Protein AF-A0A228J0H5-F1 (afdb_monomer_lite)

Structure (mmCIF, N/CA/C/O backbone):
data_AF-A0A228J0H5-F1
#
_entry.id   AF-A0A228J0H5-F1
#
loop_
_atom_site.group_PDB
_atom_site.id
_atom_site.type_symbol
_atom_site.label_atom_id
_atom_site.label_alt_id
_atom_site.label_comp_id
_atom_site.label_asym_id
_atom_site.label_entity_id
_atom_site.label_seq_id
_atom_site.pdbx_PDB_ins_code
_atom_site.Cartn_x
_atom_site.Cartn_y
_atom_site.Cartn_z
_atom_site.occupancy
_atom_site.B_iso_or_equiv
_atom_site.auth_seq_id
_atom_site.auth_comp_id
_atom_site.auth_asym_id
_atom_site.auth_atom_id
_atom_site.pdbx_PDB_model_num
ATOM 1 N N . MET A 1 1 ? -1.925 22.907 -11.974 1.00 42.12 1 MET A N 1
ATOM 2 C CA . MET A 1 1 ? -1.123 22.410 -10.832 1.00 42.12 1 MET A CA 1
ATOM 3 C C . MET A 1 1 ? -1.818 21.195 -10.239 1.00 42.12 1 MET A C 1
ATOM 5 O O . MET A 1 1 ? -3.019 21.055 -10.404 1.00 42.12 1 MET A O 1
ATOM 9 N N . ASN A 1 2 ? -1.049 20.275 -9.670 1.00 57.59 2 ASN A N 1
ATOM 10 C CA . ASN A 1 2 ? -1.415 18.876 -9.457 1.00 57.59 2 ASN A CA 1
ATOM 11 C C . ASN A 1 2 ? -2.346 18.705 -8.228 1.00 57.59 2 ASN A C 1
ATOM 13 O O . ASN A 1 2 ? -1.866 18.417 -7.133 1.00 57.59 2 ASN A O 1
ATOM 17 N N . GLU A 1 3 ? -3.658 18.919 -8.413 1.00 70.00 3 GLU A N 1
ATOM 18 C CA . GLU A 1 3 ? -4.705 18.978 -7.364 1.00 70.00 3 GLU A CA 1
ATOM 19 C C . GLU A 1 3 ? -4.621 17.805 -6.366 1.00 70.00 3 GLU A C 1
ATOM 21 O O . GLU A 1 3 ? -4.690 18.004 -5.157 1.00 70.00 3 GLU A O 1
ATOM 26 N N . ILE A 1 4 ? -4.351 16.583 -6.847 1.00 72.38 4 ILE A N 1
ATOM 27 C CA . ILE A 1 4 ? -4.200 15.393 -5.991 1.00 72.38 4 ILE A CA 1
ATOM 28 C C . ILE A 1 4 ? -2.982 15.503 -5.061 1.00 72.38 4 ILE A C 1
ATOM 30 O O . ILE A 1 4 ? -3.095 15.207 -3.876 1.00 72.38 4 ILE A O 1
ATOM 34 N N . ARG A 1 5 ? -1.819 15.950 -5.554 1.00 71.81 5 ARG A N 1
ATOM 35 C CA . ARG A 1 5 ? -0.611 16.117 -4.722 1.00 71.81 5 ARG A CA 1
ATOM 36 C C . ARG A 1 5 ? -0.826 17.189 -3.658 1.00 71.81 5 ARG A C 1
ATOM 38 O O . ARG A 1 5 ? -0.442 16.987 -2.512 1.00 71.81 5 ARG A O 1
ATOM 45 N N . GLU A 1 6 ? -1.431 18.311 -4.033 1.00 75.81 6 GLU A N 1
ATOM 46 C CA . GLU A 1 6 ? -1.719 19.405 -3.105 1.00 75.81 6 GLU A CA 1
ATOM 47 C C . GLU A 1 6 ? -2.705 18.970 -2.016 1.00 75.81 6 GLU A C 1
ATOM 49 O O . GLU A 1 6 ? -2.470 19.233 -0.837 1.00 75.81 6 GLU A O 1
ATOM 54 N N . HIS A 1 7 ? -3.752 18.229 -2.390 1.00 75.88 7 HIS A N 1
ATOM 55 C CA . HIS A 1 7 ? -4.657 17.620 -1.425 1.00 75.88 7 HIS A CA 1
ATOM 56 C C . HIS A 1 7 ? -3.914 16.663 -0.495 1.00 75.88 7 HIS A C 1
ATOM 58 O O . HIS A 1 7 ? -4.044 16.797 0.715 1.00 75.88 7 HIS A O 1
ATOM 64 N N . LEU A 1 8 ? -3.075 15.761 -1.017 1.00 73.75 8 LEU A N 1
ATOM 65 C CA . LEU A 1 8 ? -2.273 14.850 -0.192 1.00 73.75 8 LEU A CA 1
ATOM 66 C C . LEU A 1 8 ? -1.330 15.613 0.756 1.00 73.75 8 LEU A C 1
ATOM 68 O O . LEU A 1 8 ? -1.120 15.200 1.887 1.00 73.75 8 LEU A O 1
ATOM 72 N N . LEU A 1 9 ? -0.769 16.755 0.377 1.00 75.88 9 LEU A N 1
ATOM 73 C CA . LEU A 1 9 ? 0.070 17.520 1.306 1.00 75.88 9 LEU A CA 1
ATOM 74 C C . LEU A 1 9 ? -0.759 18.208 2.400 1.00 75.88 9 LEU A C 1
ATOM 76 O O . LEU A 1 9 ? -0.475 18.021 3.580 1.00 75.88 9 LEU A O 1
ATOM 80 N N . LYS A 1 10 ? -1.838 18.906 2.028 1.00 75.50 10 LYS A N 1
ATOM 81 C CA . LYS A 1 10 ? -2.754 19.546 2.989 1.00 75.50 10 LYS A CA 1
ATOM 82 C C . LYS A 1 10 ? -3.363 18.536 3.966 1.00 75.50 10 LYS A C 1
ATOM 84 O O . LYS A 1 10 ? -3.478 18.821 5.152 1.00 75.50 10 LYS A O 1
ATOM 89 N N . MET A 1 11 ? -3.691 17.340 3.480 1.00 72.62 11 MET A N 1
ATOM 90 C CA . MET A 1 11 ? -4.228 16.232 4.273 1.00 72.62 11 MET A CA 1
ATOM 91 C C . MET A 1 11 ? -3.268 15.767 5.366 1.00 72.62 11 MET A C 1
ATOM 93 O O . MET A 1 11 ? -3.698 15.523 6.489 1.00 72.62 11 MET A O 1
ATOM 97 N N . LYS A 1 12 ? -1.973 15.681 5.059 1.00 70.94 12 LYS A N 1
ATOM 98 C CA . LYS A 1 12 ? -0.939 15.302 6.029 1.00 70.94 12 LYS A CA 1
ATOM 99 C C . LYS A 1 12 ? -0.815 16.344 7.139 1.00 70.94 12 LYS A C 1
ATOM 101 O O . LYS A 1 12 ? -0.656 15.993 8.302 1.00 70.94 12 LYS A O 1
ATOM 106 N N . ASP A 1 13 ? -0.865 17.618 6.772 1.00 72.19 13 ASP A N 1
ATOM 107 C CA . ASP A 1 13 ? -0.657 18.719 7.711 1.00 72.19 13 ASP A CA 1
ATOM 108 C C . ASP A 1 13 ? -1.942 19.073 8.492 1.00 72.19 13 ASP A C 1
ATOM 110 O O . ASP A 1 13 ? -1.996 20.110 9.150 1.00 72.19 13 ASP A O 1
ATOM 114 N N . ASN A 1 14 ? -2.981 18.219 8.431 1.00 69.25 14 ASN A N 1
ATOM 115 C CA . ASN A 1 14 ? -4.313 18.460 9.006 1.00 69.25 14 ASN A CA 1
ATOM 116 C C . ASN A 1 14 ? -4.886 19.833 8.598 1.00 69.25 14 ASN A C 1
ATOM 118 O O . ASN A 1 14 ? -5.563 20.521 9.365 1.00 69.25 14 ASN A O 1
ATOM 122 N N . ALA A 1 15 ? -4.569 20.268 7.378 1.00 71.69 15 ALA A N 1
ATOM 123 C CA . ALA A 1 15 ? -5.053 21.517 6.826 1.00 71.69 15 ALA A CA 1
ATOM 124 C C . ALA A 1 15 ? -6.432 21.315 6.186 1.00 71.69 15 ALA A C 1
ATOM 126 O O . ALA A 1 15 ? -6.769 20.244 5.677 1.00 71.69 15 ALA A O 1
ATOM 127 N N . LYS A 1 16 ? -7.237 22.381 6.167 1.00 75.06 16 LYS A N 1
ATOM 128 C CA . LYS A 1 16 ? -8.533 22.369 5.481 1.00 75.06 16 LYS A CA 1
ATOM 129 C C . LYS A 1 16 ? -8.319 22.144 3.985 1.00 75.06 16 LYS A C 1
ATOM 131 O O . LYS A 1 16 ? -7.564 22.877 3.343 1.00 75.06 16 LYS A O 1
ATOM 136 N N . LEU A 1 17 ? -9.027 21.174 3.422 1.00 74.88 17 LEU A N 1
ATOM 137 C CA . LEU A 1 17 ? -9.151 21.032 1.979 1.00 74.88 17 LEU A CA 1
ATOM 138 C C . LEU A 1 17 ? -10.308 21.900 1.517 1.00 74.88 17 LEU A C 1
ATOM 140 O O . LEU A 1 17 ? -11.394 21.836 2.093 1.00 74.88 17 LEU A O 1
ATOM 144 N N . SER A 1 18 ? -10.077 22.698 0.480 1.00 74.31 18 SER A N 1
ATOM 145 C CA . SER A 1 18 ? -11.129 23.422 -0.216 1.00 74.31 18 SER A CA 1
ATOM 146 C C . SER A 1 18 ? -11.160 23.003 -1.677 1.00 74.31 18 SER A C 1
ATOM 148 O O . SER A 1 18 ? -10.125 22.930 -2.336 1.00 74.31 18 SER A O 1
ATOM 150 N N . ARG A 1 19 ? -12.360 22.721 -2.186 1.00 74.75 19 ARG A N 1
ATOM 151 C CA . ARG A 1 19 ? -12.585 22.428 -3.600 1.00 74.75 19 ARG A CA 1
ATOM 152 C C . ARG A 1 19 ? -13.764 23.237 -4.109 1.00 74.75 19 ARG A C 1
ATOM 154 O O . ARG A 1 19 ? -14.844 23.202 -3.525 1.00 74.75 19 ARG A O 1
ATOM 161 N N . LEU A 1 20 ? -13.568 23.937 -5.220 1.00 75.38 20 LEU A N 1
ATOM 162 C CA . LEU A 1 20 ? -14.653 24.587 -5.947 1.00 75.38 20 LEU A CA 1
ATOM 163 C C . LEU A 1 20 ? -15.380 23.551 -6.805 1.00 75.38 20 LEU A C 1
ATOM 165 O O . LEU A 1 20 ? -14.787 22.918 -7.674 1.00 75.38 20 LEU A O 1
ATOM 169 N N . SER A 1 21 ? -16.677 23.384 -6.566 1.00 71.44 21 SER A N 1
ATOM 170 C CA . SER A 1 21 ? -17.550 22.538 -7.376 1.00 71.44 21 SER A CA 1
ATOM 171 C C . SER A 1 21 ? -18.842 23.286 -7.672 1.00 71.44 21 SER A C 1
ATOM 173 O O . SER A 1 21 ? -19.538 23.719 -6.754 1.00 71.44 21 SER A O 1
ATOM 175 N N . LYS A 1 22 ? -19.154 23.471 -8.962 1.00 77.19 22 LYS A N 1
ATOM 176 C CA . LYS A 1 22 ? -20.354 24.190 -9.439 1.00 77.19 22 LYS A CA 1
ATOM 177 C C . LYS A 1 22 ? -20.562 25.556 -8.753 1.00 77.19 22 LYS A C 1
ATOM 179 O O . LYS A 1 22 ? -21.664 25.880 -8.323 1.00 77.19 22 LYS A O 1
ATOM 184 N N . GLY A 1 23 ? -19.487 26.333 -8.600 1.00 76.75 23 GLY A N 1
ATOM 185 C CA . GLY A 1 23 ? -19.527 27.671 -7.991 1.00 76.75 23 GLY A CA 1
ATOM 186 C C . GLY A 1 23 ? -19.672 27.697 -6.464 1.00 76.75 23 GLY A C 1
ATOM 187 O O . GLY A 1 23 ? -19.695 28.777 -5.884 1.00 76.75 23 GLY A O 1
ATOM 188 N N . LYS A 1 24 ? -19.735 26.537 -5.799 1.00 68.12 24 LYS A N 1
ATOM 189 C CA . LYS A 1 24 ? -19.717 26.430 -4.336 1.00 68.12 24 LYS A CA 1
ATOM 190 C C . LYS A 1 24 ? -18.357 25.935 -3.863 1.00 68.12 24 LYS A C 1
ATOM 192 O O . LYS A 1 24 ? -17.798 24.990 -4.421 1.00 68.12 24 LYS A O 1
ATOM 197 N N . GLU A 1 25 ? -17.831 26.572 -2.825 1.00 80.31 25 GLU A N 1
ATOM 198 C CA . GLU A 1 25 ? -16.627 26.111 -2.142 1.00 80.31 25 GLU A CA 1
ATOM 199 C C . GLU A 1 25 ? -17.010 25.038 -1.116 1.00 80.31 25 GLU A C 1
ATOM 201 O O . GLU A 1 25 ? -17.737 25.298 -0.159 1.00 80.31 25 GLU A O 1
ATOM 206 N N . LEU A 1 26 ? -16.531 23.816 -1.326 1.00 75.69 26 LEU A N 1
ATOM 207 C CA . LEU A 1 26 ? -16.640 22.721 -0.371 1.00 75.69 26 LEU A CA 1
ATOM 208 C C . LEU A 1 26 ? -15.391 22.735 0.508 1.00 75.69 26 LEU A C 1
ATOM 210 O O . LEU A 1 26 ? -14.286 22.648 -0.023 1.00 75.69 26 LEU A O 1
ATOM 214 N N . LYS A 1 27 ? -15.557 22.843 1.829 1.00 74.19 27 LYS A N 1
ATOM 215 C CA . LYS A 1 27 ? -14.464 22.864 2.812 1.00 74.19 27 LYS A CA 1
ATOM 216 C C . LYS A 1 27 ? -14.577 21.685 3.772 1.00 74.19 27 LYS A C 1
ATOM 218 O O . LYS A 1 27 ? -15.661 21.415 4.279 1.00 74.19 27 LYS A O 1
ATOM 223 N N . THR A 1 28 ? -13.465 21.010 4.048 1.00 67.94 28 THR A N 1
ATOM 224 C CA . THR A 1 28 ? -13.416 19.958 5.074 1.00 67.94 28 THR A CA 1
ATOM 225 C C . THR A 1 28 ? -13.207 20.544 6.469 1.00 67.94 28 THR A C 1
ATOM 227 O O . THR A 1 28 ? -12.605 21.611 6.636 1.00 67.94 28 THR A O 1
ATOM 230 N N . ASN A 1 29 ? -13.661 19.813 7.491 1.00 61.25 29 ASN A N 1
ATOM 231 C CA . ASN A 1 29 ? -13.250 20.070 8.869 1.00 61.25 29 ASN A CA 1
ATOM 232 C C . ASN A 1 29 ? -11.730 19.832 9.017 1.00 61.25 29 ASN A C 1
ATOM 234 O O . ASN A 1 29 ? -11.165 19.030 8.272 1.00 61.25 29 ASN A O 1
ATOM 238 N N . PRO A 1 30 ? -11.051 20.542 9.939 1.00 57.47 30 PRO A N 1
ATOM 239 C CA . PRO A 1 30 ? -9.588 20.531 10.053 1.00 57.47 30 PRO A CA 1
ATOM 240 C C . PRO A 1 30 ? -8.996 19.171 10.452 1.00 57.47 30 PRO A C 1
ATOM 242 O O . PRO A 1 30 ? -7.850 18.893 10.130 1.00 57.47 30 PRO A O 1
ATOM 245 N N . VAL A 1 31 ? -9.763 18.299 11.108 1.00 50.78 31 VAL A N 1
ATOM 246 C CA . VAL A 1 31 ? -9.293 16.959 11.479 1.00 50.78 31 VAL A CA 1
ATOM 247 C C . VAL A 1 31 ? -9.975 15.928 10.591 1.00 50.78 31 VAL A C 1
ATOM 249 O O . VAL A 1 31 ? -11.184 15.726 10.678 1.00 50.78 31 VAL A O 1
ATOM 252 N N . VAL A 1 32 ? -9.190 15.263 9.745 1.00 52.88 32 VAL A N 1
ATOM 253 C CA . VAL A 1 32 ? -9.637 14.124 8.936 1.00 52.88 32 VAL A CA 1
ATOM 254 C C . VAL A 1 32 ? -8.760 12.924 9.300 1.00 52.88 32 VAL A C 1
ATOM 256 O O . VAL A 1 32 ? -7.676 12.766 8.749 1.00 52.88 32 VAL A O 1
ATOM 259 N N . MET A 1 33 ? -9.208 12.087 10.248 1.00 44.88 33 MET A N 1
ATOM 260 C CA . MET A 1 33 ? -8.425 10.943 10.763 1.00 44.88 33 MET A CA 1
ATOM 261 C C . MET A 1 33 ? -8.306 9.768 9.781 1.00 44.88 33 MET A C 1
ATOM 263 O O . MET A 1 33 ? -7.424 8.924 9.919 1.00 44.88 33 MET A O 1
ATOM 267 N N . THR A 1 34 ? -9.191 9.663 8.792 1.00 48.47 34 THR A N 1
ATOM 268 C CA . THR A 1 34 ? -9.151 8.603 7.776 1.00 48.47 34 THR A CA 1
ATOM 269 C C . THR A 1 34 ? -9.723 9.144 6.478 1.00 48.47 34 THR A C 1
ATOM 271 O O . THR A 1 34 ? -10.761 9.802 6.478 1.00 48.47 34 THR A O 1
ATOM 274 N N . GLN A 1 35 ? -9.027 8.897 5.370 1.00 57.00 35 GLN A N 1
ATOM 275 C CA . GLN A 1 35 ? -9.410 9.389 4.050 1.00 57.00 35 GLN A CA 1
ATOM 276 C C . GLN A 1 35 ? -9.680 8.197 3.145 1.00 57.00 35 GLN A C 1
ATOM 278 O O . GLN A 1 35 ? -8.768 7.450 2.798 1.00 57.00 35 GLN A O 1
ATOM 283 N N . LEU A 1 36 ? -10.944 8.028 2.763 1.00 57.50 36 LEU A N 1
ATOM 284 C CA . LEU A 1 36 ? -11.336 7.086 1.727 1.00 57.50 36 LEU A CA 1
ATOM 285 C C . LEU A 1 36 ? -11.383 7.848 0.401 1.00 57.50 36 LEU A C 1
ATOM 287 O O . LEU A 1 36 ? -12.313 8.611 0.146 1.00 57.50 36 LEU A O 1
ATOM 291 N N . PHE A 1 37 ? -10.360 7.673 -0.430 1.00 64.12 37 PHE A N 1
ATOM 292 C CA . PHE A 1 37 ? -10.342 8.226 -1.779 1.00 64.12 37 PHE A CA 1
ATOM 293 C C . PHE A 1 37 ? -10.462 7.085 -2.782 1.00 64.12 37 PHE A C 1
ATOM 295 O O . PHE A 1 37 ? -9.592 6.220 -2.856 1.00 64.12 37 PHE A O 1
ATOM 302 N N . ILE A 1 38 ? -11.554 7.081 -3.543 1.00 67.62 38 ILE A N 1
ATOM 303 C CA . ILE A 1 38 ? -11.780 6.113 -4.613 1.00 67.62 38 ILE A CA 1
ATOM 304 C C . ILE A 1 38 ? -11.431 6.805 -5.922 1.00 67.62 38 ILE A C 1
ATOM 306 O O . ILE A 1 38 ? -11.985 7.855 -6.248 1.00 67.62 38 ILE A O 1
ATOM 310 N N . ASN A 1 39 ? -10.497 6.227 -6.669 1.00 70.00 39 ASN A N 1
ATOM 311 C CA . ASN A 1 39 ? -10.136 6.720 -7.987 1.00 70.00 39 ASN A CA 1
ATOM 312 C C . ASN A 1 39 ? -9.745 5.563 -8.902 1.00 70.00 39 ASN A C 1
ATOM 314 O O . ASN A 1 39 ? -9.378 4.485 -8.438 1.00 70.00 39 ASN A O 1
ATOM 318 N N . THR A 1 40 ? -9.788 5.806 -10.208 1.00 77.19 40 THR A N 1
ATOM 319 C CA . THR A 1 40 ? -9.206 4.886 -11.182 1.00 77.19 40 THR A CA 1
ATOM 320 C C . THR A 1 40 ? -7.685 4.891 -11.050 1.00 77.19 40 THR A C 1
ATOM 322 O O . THR A 1 40 ? -7.067 5.932 -10.783 1.00 77.19 40 THR A O 1
ATOM 325 N N . ILE A 1 41 ? -7.065 3.729 -11.264 1.00 77.31 41 ILE A N 1
ATOM 326 C CA . ILE A 1 41 ? -5.603 3.599 -11.244 1.00 77.31 41 ILE A CA 1
ATOM 327 C C . ILE A 1 41 ? -4.944 4.527 -12.279 1.00 77.31 41 ILE A C 1
ATOM 329 O O . ILE A 1 41 ? -3.945 5.173 -11.969 1.00 77.31 41 ILE A O 1
ATOM 333 N N . ASP A 1 42 ? -5.570 4.685 -13.449 1.00 73.56 42 ASP A N 1
ATOM 334 C CA . ASP A 1 42 ? -5.208 5.630 -14.510 1.00 73.56 42 ASP A CA 1
ATOM 335 C C . ASP A 1 42 ? -5.074 7.064 -14.000 1.00 73.56 42 ASP A C 1
ATOM 337 O O . ASP A 1 42 ? -4.028 7.711 -14.135 1.00 73.56 42 ASP A O 1
ATOM 341 N N . SER A 1 43 ? -6.152 7.577 -13.400 1.00 74.44 43 SER A N 1
ATOM 342 C CA . SER A 1 43 ? -6.178 8.945 -12.907 1.00 74.44 43 SER A CA 1
ATOM 343 C C . SER A 1 43 ? -5.167 9.122 -11.785 1.00 74.44 43 SER A C 1
ATOM 345 O O . SER A 1 43 ? -4.466 10.130 -11.764 1.00 74.44 43 SER A O 1
ATOM 347 N N . PHE A 1 44 ? -5.042 8.167 -10.866 1.00 79.94 44 PHE A N 1
ATOM 348 C CA . PHE A 1 44 ? -4.068 8.275 -9.784 1.00 79.94 44 PHE A CA 1
ATOM 349 C C . PHE A 1 44 ? -2.626 8.297 -10.330 1.00 79.94 44 PHE A C 1
ATOM 351 O O . PHE A 1 44 ? -1.855 9.212 -10.037 1.00 79.94 44 PHE A O 1
ATOM 358 N N . ALA A 1 45 ? -2.285 7.379 -11.236 1.00 78.94 45 ALA A N 1
ATOM 359 C CA . ALA A 1 45 ? -0.965 7.268 -11.860 1.00 78.94 45 ALA A CA 1
ATOM 360 C C . ALA A 1 45 ? -0.554 8.488 -12.705 1.00 78.94 45 ALA A C 1
ATOM 362 O O . ALA A 1 45 ? 0.641 8.772 -12.839 1.00 78.94 45 ALA A O 1
ATOM 363 N N . LYS A 1 46 ? -1.513 9.204 -13.307 1.00 75.81 46 LYS A N 1
ATOM 364 C CA . LYS A 1 46 ? -1.255 10.444 -14.065 1.00 75.81 46 LYS A CA 1
ATOM 365 C C . LYS A 1 46 ? -0.830 11.608 -13.170 1.00 75.81 46 LYS A C 1
ATOM 367 O O . LYS A 1 46 ? -0.022 12.425 -13.598 1.00 75.81 46 LYS A O 1
ATOM 372 N N . HIS A 1 47 ? -1.320 11.651 -11.934 1.00 76.94 47 HIS A N 1
ATOM 373 C CA . HIS A 1 47 ? -1.086 12.767 -11.016 1.00 76.94 47 HIS A CA 1
ATOM 374 C C . HIS A 1 47 ? 0.050 12.503 -10.014 1.00 76.94 47 HIS A C 1
ATOM 376 O O . HIS A 1 47 ? 0.559 13.435 -9.394 1.00 76.94 47 HIS A O 1
ATOM 382 N N . ILE A 1 48 ? 0.523 11.263 -9.875 1.00 77.88 48 ILE A N 1
ATOM 383 C CA . ILE A 1 48 ? 1.745 10.964 -9.117 1.00 77.88 48 ILE A CA 1
ATOM 384 C C . ILE A 1 48 ? 2.977 11.132 -10.023 1.00 77.88 48 ILE A C 1
ATOM 386 O O . ILE A 1 48 ? 3.206 10.343 -10.945 1.00 77.88 48 ILE A O 1
ATOM 390 N N . THR A 1 49 ? 3.781 12.168 -9.758 1.00 75.94 49 THR A N 1
ATOM 391 C CA . THR A 1 49 ? 5.048 12.442 -10.461 1.00 75.94 49 THR A CA 1
ATOM 392 C C . THR A 1 49 ? 6.176 11.526 -9.975 1.00 75.94 49 THR A C 1
ATOM 394 O O . THR A 1 49 ? 6.091 10.926 -8.904 1.00 75.94 49 THR A O 1
ATOM 397 N N . ASP A 1 50 ? 7.266 11.432 -10.741 1.00 74.06 50 ASP A N 1
ATOM 398 C CA . ASP A 1 50 ? 8.455 10.672 -10.321 1.00 74.06 50 ASP A CA 1
ATOM 399 C C . ASP A 1 50 ? 9.142 11.301 -9.095 1.00 74.06 50 ASP A C 1
ATOM 401 O O . ASP A 1 50 ? 9.742 10.595 -8.288 1.00 74.06 50 ASP A O 1
ATOM 405 N N . GLU A 1 51 ? 8.985 12.611 -8.894 1.00 74.00 51 GLU A N 1
ATOM 406 C CA . GLU A 1 51 ? 9.410 13.301 -7.674 1.00 74.00 51 GLU A CA 1
ATOM 407 C C . GLU A 1 51 ? 8.559 12.894 -6.461 1.00 74.00 51 GLU A C 1
ATOM 409 O O . GLU A 1 51 ? 9.121 12.561 -5.422 1.00 74.00 51 GLU A O 1
ATOM 414 N N . SER A 1 52 ? 7.228 12.795 -6.600 1.00 76.44 52 SER A N 1
ATOM 415 C CA . SER A 1 52 ? 6.337 12.274 -5.544 1.00 76.44 52 SER A CA 1
ATOM 416 C C . SER A 1 52 ? 6.692 10.841 -5.116 1.00 76.44 52 SER A C 1
ATOM 418 O O . SER A 1 52 ? 6.471 10.449 -3.969 1.00 76.44 52 SER A O 1
ATOM 420 N N . MET A 1 53 ? 7.245 10.037 -6.030 1.00 76.62 53 MET A N 1
ATOM 421 C CA . MET A 1 53 ? 7.750 8.701 -5.700 1.00 76.62 53 MET A CA 1
ATOM 422 C C . MET A 1 53 ? 9.044 8.746 -4.882 1.00 76.62 53 MET A C 1
ATOM 424 O O . MET A 1 53 ? 9.348 7.772 -4.212 1.00 76.62 53 MET A O 1
ATOM 428 N N . LYS A 1 54 ? 9.819 9.835 -4.920 1.00 72.50 54 LYS A N 1
ATOM 429 C CA . LYS A 1 54 ? 11.130 9.946 -4.252 1.00 72.50 54 LYS A CA 1
ATOM 430 C C . LYS A 1 54 ? 11.083 10.796 -2.978 1.00 72.50 54 LYS A C 1
ATOM 432 O O . LYS A 1 54 ? 11.740 10.463 -1.994 1.00 72.50 54 LYS A O 1
ATOM 437 N N . ASP A 1 55 ? 10.249 11.835 -2.939 1.00 70.50 55 ASP A N 1
ATOM 438 C CA . ASP A 1 55 ? 10.129 12.793 -1.822 1.00 70.50 55 ASP A CA 1
ATOM 439 C C . ASP A 1 55 ? 9.383 12.244 -0.582 1.00 70.50 55 ASP A C 1
ATOM 441 O O . ASP A 1 55 ? 9.128 12.941 0.408 1.00 70.50 55 ASP A O 1
ATOM 445 N N . GLY A 1 56 ? 9.019 10.961 -0.629 1.00 71.88 56 GLY A N 1
ATOM 446 C CA . GLY A 1 56 ? 8.327 10.253 0.434 1.00 71.88 56 GLY A CA 1
ATOM 447 C C . GLY A 1 56 ? 6.819 10.460 0.487 1.00 71.88 56 GLY A C 1
ATOM 448 O O . GLY A 1 56 ? 6.212 9.928 1.412 1.00 71.88 56 GLY A O 1
ATOM 449 N N . LEU A 1 57 ? 6.186 11.153 -0.469 1.00 78.50 57 LEU A N 1
ATOM 450 C CA . LEU A 1 57 ? 4.723 11.223 -0.548 1.00 78.50 57 LEU A CA 1
ATOM 451 C C . LEU A 1 57 ? 4.115 9.815 -0.566 1.00 78.50 57 LEU A C 1
ATOM 453 O O . LEU A 1 57 ? 3.293 9.490 0.284 1.00 78.50 57 LEU A O 1
ATOM 457 N N . MET A 1 58 ? 4.614 8.941 -1.441 1.00 78.19 58 MET A N 1
ATOM 458 C CA . MET A 1 58 ? 4.129 7.557 -1.563 1.00 78.19 58 MET A CA 1
ATOM 459 C C . MET A 1 58 ? 4.562 6.620 -0.424 1.00 78.19 58 MET A C 1
ATOM 461 O O . MET A 1 58 ? 4.063 5.503 -0.321 1.00 78.19 58 MET A O 1
ATOM 465 N N . ARG A 1 59 ? 5.476 7.068 0.449 1.00 75.69 59 ARG A N 1
ATOM 466 C CA . ARG A 1 59 ? 5.786 6.375 1.714 1.00 75.69 59 ARG A CA 1
ATOM 467 C C . ARG A 1 59 ? 4.771 6.699 2.803 1.00 75.69 59 ARG A C 1
ATOM 469 O O . ARG A 1 59 ? 4.559 5.884 3.686 1.00 75.69 59 ARG A O 1
ATOM 476 N N . ARG A 1 60 ? 4.190 7.901 2.753 1.00 75.25 60 ARG A N 1
ATOM 477 C CA . ARG A 1 60 ? 3.224 8.406 3.739 1.00 75.25 60 ARG A CA 1
ATOM 478 C C . ARG A 1 60 ? 1.793 7.990 3.416 1.00 75.25 60 ARG A C 1
ATOM 480 O O . ARG A 1 60 ? 0.985 7.852 4.324 1.00 75.25 60 ARG A O 1
ATOM 487 N N . TYR A 1 61 ? 1.493 7.802 2.133 1.00 77.62 61 TYR A N 1
ATOM 488 C CA . TYR A 1 61 ? 0.171 7.417 1.660 1.00 77.62 61 TYR A CA 1
ATOM 489 C C . TYR A 1 61 ? 0.133 5.954 1.251 1.00 77.62 61 TYR A C 1
ATOM 491 O O . TYR A 1 61 ? 0.812 5.535 0.316 1.00 77.62 61 TYR A O 1
ATOM 499 N N . GLN A 1 62 ? -0.696 5.204 1.964 1.00 78.56 62 GLN A N 1
ATOM 500 C CA . GLN A 1 62 ? -1.010 3.812 1.693 1.00 78.56 62 GLN A CA 1
ATOM 501 C C . GLN A 1 62 ? -2.296 3.751 0.874 1.00 78.56 62 GLN A C 1
ATOM 503 O O . GLN A 1 62 ? -3.237 4.500 1.131 1.00 78.56 62 GLN A O 1
ATOM 508 N N . PHE A 1 63 ? -2.349 2.855 -0.102 1.00 81.88 63 PHE A N 1
ATOM 509 C CA . PHE A 1 63 ? -3.547 2.625 -0.895 1.00 81.88 63 PHE A CA 1
ATOM 510 C C . PHE A 1 63 ? -3.710 1.133 -1.159 1.00 81.88 63 PHE A C 1
ATOM 512 O O . PHE A 1 63 ? -2.736 0.381 -1.206 1.00 81.88 63 PHE A O 1
ATOM 519 N N . VAL A 1 64 ? -4.961 0.721 -1.335 1.00 84.25 64 VAL A N 1
ATOM 520 C CA . VAL A 1 64 ? -5.316 -0.630 -1.758 1.00 84.25 64 VAL A CA 1
ATOM 521 C C . VAL A 1 64 ? -5.778 -0.550 -3.201 1.00 84.25 64 VAL A C 1
ATOM 523 O O . VAL A 1 64 ? -6.639 0.264 -3.535 1.00 84.25 64 VAL A O 1
ATOM 526 N N . LEU A 1 65 ? -5.207 -1.393 -4.055 1.00 81.12 65 LEU A N 1
ATOM 527 C CA . LEU A 1 65 ? -5.677 -1.543 -5.422 1.00 81.12 65 LEU A CA 1
ATOM 528 C C . LEU A 1 65 ? -6.758 -2.626 -5.460 1.00 81.12 65 LEU A C 1
ATOM 530 O O . LEU A 1 65 ? -6.452 -3.815 -5.371 1.00 81.12 65 LEU A O 1
ATOM 534 N N . ALA A 1 66 ? -8.016 -2.212 -5.600 1.00 78.38 66 ALA A N 1
ATOM 535 C CA . ALA A 1 66 ? -9.113 -3.137 -5.858 1.00 78.38 66 ALA A CA 1
ATOM 536 C C . ALA A 1 66 ? -8.972 -3.713 -7.275 1.00 78.38 66 ALA A C 1
ATOM 538 O O . ALA A 1 66 ? -8.839 -2.962 -8.242 1.00 78.38 66 ALA A O 1
ATOM 539 N N . GLN A 1 67 ? -8.976 -5.040 -7.390 1.00 68.38 67 GLN A N 1
ATOM 540 C CA . GLN A 1 67 ? -8.961 -5.723 -8.680 1.00 68.38 67 GLN A CA 1
ATOM 541 C C . GLN A 1 67 ? -10.367 -6.125 -9.090 1.00 68.38 67 GLN A C 1
ATOM 543 O O . GLN A 1 67 ? -11.202 -6.435 -8.241 1.00 68.38 67 GLN A O 1
ATOM 548 N N . LYS A 1 68 ? -10.592 -6.142 -10.404 1.00 67.81 68 LYS A N 1
ATOM 549 C CA . LYS A 1 68 ? -11.741 -6.826 -10.977 1.00 67.81 68 LYS A CA 1
ATOM 550 C C . LYS A 1 68 ? -11.604 -8.321 -10.679 1.00 67.81 68 LYS A C 1
ATOM 552 O O . LYS A 1 68 ? -10.509 -8.872 -10.783 1.00 67.81 68 LYS A O 1
ATOM 557 N N . ASP A 1 69 ? -12.706 -8.939 -10.284 1.00 69.19 69 ASP A N 1
ATOM 558 C CA . ASP A 1 69 ? -12.820 -10.391 -10.265 1.00 69.19 69 ASP A CA 1
ATOM 559 C C . ASP A 1 69 ? -13.160 -10.839 -11.692 1.00 69.19 69 ASP A C 1
ATOM 561 O O . ASP A 1 69 ? -14.222 -10.488 -12.202 1.00 69.19 69 ASP A O 1
ATOM 565 N N . GLU A 1 70 ? -12.219 -11.495 -12.375 1.00 67.31 70 GLU A N 1
ATOM 566 C CA . GLU A 1 70 ? -12.391 -11.890 -13.782 1.00 67.31 70 GLU A CA 1
ATOM 567 C C . GLU A 1 70 ? -13.348 -13.077 -13.946 1.00 67.31 70 GLU A C 1
ATOM 569 O O . GLU A 1 70 ? -13.940 -13.229 -15.011 1.00 67.31 70 GLU A O 1
ATOM 574 N N . ASP A 1 71 ? -13.544 -13.868 -12.887 1.00 69.75 71 ASP A N 1
ATOM 575 C CA . ASP A 1 71 ? -14.410 -15.051 -12.899 1.00 69.75 71 ASP A CA 1
ATOM 576 C C . ASP A 1 71 ? -15.878 -14.708 -12.594 1.00 69.75 71 ASP A C 1
ATOM 578 O O . ASP A 1 71 ? -16.750 -15.577 -12.659 1.00 69.75 71 ASP A O 1
ATOM 582 N N . ARG A 1 72 ? -16.170 -13.450 -12.235 1.00 66.19 72 ARG A N 1
ATOM 583 C CA . ARG A 1 72 ? -17.521 -12.974 -11.913 1.00 66.19 72 ARG A CA 1
ATOM 584 C C . ARG A 1 72 ? -18.065 -12.042 -12.986 1.00 66.19 72 ARG A C 1
ATOM 586 O O . ARG A 1 72 ? -17.378 -11.128 -13.447 1.00 66.19 72 ARG A O 1
ATOM 593 N N . ASP A 1 73 ? -19.326 -12.259 -13.356 1.00 74.50 73 ASP A N 1
ATOM 594 C CA . ASP A 1 73 ? -19.992 -11.450 -14.369 1.00 74.50 73 ASP A CA 1
ATOM 595 C C . ASP A 1 73 ? -20.231 -10.023 -13.852 1.00 74.50 73 ASP A C 1
ATOM 597 O O . ASP A 1 73 ? -20.494 -9.785 -12.671 1.00 74.50 73 ASP A O 1
ATOM 601 N N . HIS A 1 74 ? -20.136 -9.037 -14.746 1.00 70.56 74 HIS A N 1
ATOM 602 C CA . HIS A 1 74 ? -20.354 -7.635 -14.391 1.00 70.56 74 HIS A CA 1
ATOM 603 C C . HIS A 1 74 ? -21.762 -7.388 -13.821 1.00 70.56 74 HIS A C 1
ATOM 605 O O . HIS A 1 74 ? -21.932 -6.533 -12.948 1.00 70.56 74 HIS A O 1
ATOM 611 N N . THR A 1 75 ? -22.759 -8.134 -14.300 1.00 73.50 75 THR A N 1
ATOM 612 C CA . THR A 1 75 ? -24.162 -8.002 -13.896 1.00 73.50 75 THR A CA 1
ATOM 613 C C . THR A 1 75 ? -24.455 -8.551 -12.501 1.00 73.50 75 THR A C 1
ATOM 615 O O . THR A 1 75 ? -25.480 -8.186 -11.931 1.00 73.50 75 THR A O 1
ATOM 618 N N . ASP A 1 76 ? -23.526 -9.304 -11.901 1.00 67.88 76 ASP A N 1
ATOM 619 C CA . ASP A 1 76 ? -23.605 -9.749 -10.504 1.00 67.88 76 ASP A CA 1
ATOM 620 C C . ASP A 1 76 ? -23.292 -8.614 -9.499 1.00 67.88 76 ASP A C 1
ATOM 622 O O . ASP A 1 76 ? -23.414 -8.794 -8.286 1.00 67.88 76 ASP A O 1
ATOM 626 N N . PHE A 1 77 ? -22.911 -7.421 -9.984 1.00 58.34 77 PHE A N 1
ATOM 627 C CA . PHE A 1 77 ? -22.604 -6.225 -9.187 1.00 58.34 77 PHE A CA 1
ATOM 628 C C . PHE A 1 77 ? -23.537 -5.027 -9.474 1.00 58.34 77 PHE A C 1
ATOM 630 O O . PHE A 1 77 ? -23.038 -3.928 -9.735 1.00 58.34 77 PHE A O 1
ATOM 637 N N . PRO A 1 78 ? -24.878 -5.144 -9.417 1.00 54.47 78 PRO A N 1
ATOM 638 C CA . PRO A 1 78 ? -25.719 -3.976 -9.659 1.00 54.47 78 PRO A CA 1
ATOM 639 C C . PRO A 1 78 ? -25.534 -2.932 -8.550 1.00 54.47 78 PRO A C 1
ATOM 641 O O . PRO A 1 78 ? -25.419 -1.752 -8.851 1.00 54.47 78 PRO A O 1
ATOM 644 N N . LEU A 1 79 ? -25.428 -3.370 -7.293 1.00 51.28 79 LEU A N 1
ATOM 645 C CA . LEU A 1 79 ? -25.074 -2.629 -6.079 1.00 51.28 79 LEU A CA 1
ATOM 646 C C . LEU A 1 79 ? -24.782 -3.696 -5.007 1.00 51.28 79 LEU A C 1
ATOM 648 O O . LEU A 1 79 ? -25.396 -4.763 -5.029 1.00 51.28 79 LEU A O 1
ATOM 652 N N . TYR A 1 80 ? -23.902 -3.427 -4.035 1.00 51.16 80 TYR A N 1
ATOM 653 C CA . TYR A 1 80 ? -24.013 -4.152 -2.765 1.00 51.16 80 TYR A CA 1
ATOM 654 C C . TYR A 1 80 ? -25.441 -3.923 -2.257 1.00 51.16 80 TYR A C 1
ATOM 656 O O . TYR A 1 80 ? -25.864 -2.769 -2.216 1.00 51.16 80 TYR A O 1
ATOM 664 N N . ASP A 1 81 ? -26.192 -4.966 -1.908 1.00 51.53 81 ASP A N 1
ATOM 665 C CA . ASP A 1 81 ? -27.517 -4.806 -1.307 1.00 51.53 81 ASP A CA 1
ATOM 666 C C . ASP A 1 81 ? -27.375 -4.081 0.044 1.00 51.53 81 ASP A C 1
ATOM 668 O O . ASP A 1 81 ? -27.137 -4.680 1.093 1.00 51.53 81 ASP A O 1
ATOM 672 N N . VAL A 1 82 ? -27.442 -2.748 0.000 1.00 53.97 82 VAL A N 1
ATOM 673 C CA . VAL A 1 82 ? -27.169 -1.878 1.148 1.00 53.97 82 VAL A CA 1
ATOM 674 C C . VAL A 1 82 ? -28.221 -2.078 2.242 1.00 53.97 82 VAL A C 1
ATOM 676 O O . VAL A 1 82 ? -27.902 -1.886 3.417 1.00 53.97 82 VAL A O 1
ATOM 679 N N . SER A 1 83 ? -29.434 -2.521 1.879 1.00 55.09 83 SER A N 1
ATOM 680 C CA . SER A 1 83 ? -30.500 -2.896 2.820 1.00 55.09 83 SER A CA 1
ATOM 681 C C . SER A 1 83 ? -30.073 -4.026 3.754 1.00 55.09 83 SER A C 1
ATOM 683 O O . SER A 1 83 ? -30.441 -4.014 4.922 1.00 55.09 83 SER A O 1
ATOM 685 N N . ASN A 1 84 ? -29.252 -4.958 3.264 1.00 53.34 84 ASN A N 1
ATOM 686 C CA . ASN A 1 84 ? -28.731 -6.077 4.049 1.00 53.34 84 ASN A CA 1
ATOM 687 C C . ASN A 1 84 ? -27.415 -5.761 4.776 1.00 53.34 84 ASN A C 1
ATOM 689 O O . ASN A 1 84 ? -27.014 -6.493 5.679 1.00 53.34 84 ASN A O 1
ATOM 693 N N . ILE A 1 85 ? -26.736 -4.671 4.411 1.00 57.41 85 ILE A N 1
ATOM 694 C CA . ILE A 1 85 ? -25.498 -4.244 5.075 1.00 57.41 85 ILE A CA 1
ATOM 695 C C . ILE A 1 85 ? -25.823 -3.407 6.312 1.00 57.41 85 ILE A C 1
ATOM 697 O O . ILE A 1 85 ? -25.233 -3.617 7.364 1.00 57.41 85 ILE A O 1
ATOM 701 N N . ARG A 1 86 ? -26.783 -2.482 6.231 1.00 57.38 86 ARG A N 1
ATOM 702 C CA . ARG A 1 86 ? -27.175 -1.625 7.361 1.00 57.38 86 ARG A CA 1
ATOM 703 C C . ARG A 1 86 ? -28.252 -2.280 8.222 1.00 57.38 86 ARG A C 1
ATOM 705 O O . ARG A 1 86 ? -29.394 -1.838 8.232 1.00 57.38 86 ARG A O 1
ATOM 712 N N . THR A 1 87 ? -27.877 -3.324 8.951 1.00 69.38 87 THR A N 1
ATOM 713 C CA . THR A 1 87 ? -28.722 -3.857 10.029 1.00 69.38 87 THR A CA 1
ATOM 714 C C . THR A 1 87 ? -28.497 -3.066 11.317 1.00 69.38 87 THR A C 1
ATOM 716 O O . THR A 1 87 ? -27.385 -2.584 11.552 1.00 69.38 87 THR A O 1
ATOM 719 N N . ASP A 1 88 ? -29.518 -2.969 12.174 1.00 77.62 88 ASP A N 1
ATOM 720 C CA . ASP A 1 88 ? -29.384 -2.368 13.513 1.00 77.62 88 ASP A CA 1
ATOM 721 C C . ASP A 1 88 ? -28.254 -3.046 14.302 1.00 77.62 88 ASP A C 1
ATOM 723 O O . ASP A 1 88 ? -27.421 -2.377 14.902 1.00 77.62 88 ASP A O 1
ATOM 727 N N . ALA A 1 89 ? -28.105 -4.367 14.153 1.00 79.25 89 ALA A N 1
ATOM 728 C CA . ALA A 1 89 ? -27.001 -5.125 14.736 1.00 79.25 89 ALA A CA 1
ATOM 729 C C . ALA A 1 89 ? -25.610 -4.659 14.258 1.00 79.25 89 ALA A C 1
ATOM 731 O O . ALA A 1 89 ? -24.667 -4.619 15.048 1.00 79.25 89 ALA A O 1
ATOM 732 N N . MET A 1 90 ? -25.447 -4.299 12.977 1.00 75.69 90 MET A N 1
ATOM 733 C CA . MET A 1 90 ? -24.187 -3.731 12.484 1.00 75.69 90 MET A CA 1
ATOM 734 C C . MET A 1 90 ? -23.957 -2.331 13.062 1.00 75.69 90 MET A C 1
ATOM 736 O O . MET A 1 90 ? -22.827 -1.998 13.422 1.00 75.69 90 MET A O 1
ATOM 740 N N . PHE A 1 91 ? -25.012 -1.515 13.152 1.00 79.06 91 PHE A N 1
ATOM 741 C CA . PHE A 1 91 ? -24.935 -0.175 13.732 1.00 79.06 91 PHE A CA 1
ATOM 742 C C . PHE A 1 91 ? -24.540 -0.221 15.211 1.00 79.06 91 PHE A C 1
ATOM 744 O O . PHE A 1 91 ? -23.614 0.486 15.602 1.00 79.06 91 PHE A O 1
ATOM 751 N N . ASP A 1 92 ? -25.148 -1.110 15.995 1.00 82.88 92 ASP A N 1
ATOM 752 C CA . ASP A 1 92 ? -24.810 -1.327 17.402 1.00 82.88 92 ASP A CA 1
ATOM 753 C C . ASP A 1 92 ? -23.350 -1.762 17.556 1.00 82.88 92 ASP A C 1
ATOM 755 O O . ASP A 1 92 ? -22.618 -1.214 18.372 1.00 82.88 92 ASP A O 1
ATOM 759 N N . LYS A 1 93 ? -22.864 -2.668 16.696 1.00 83.94 93 LYS A N 1
ATOM 760 C CA . LYS A 1 93 ? -21.451 -3.082 16.699 1.00 83.94 93 LYS A CA 1
ATOM 761 C C . LYS A 1 93 ? -20.494 -1.946 16.342 1.00 83.94 93 LYS A C 1
ATOM 763 O O . LYS A 1 93 ? -19.408 -1.862 16.911 1.00 83.94 93 LYS A O 1
ATOM 768 N N . PHE A 1 94 ? -20.869 -1.060 15.419 1.00 82.12 94 PHE A N 1
ATOM 769 C CA . PHE A 1 94 ? -20.093 0.157 15.175 1.00 82.12 94 PHE A CA 1
ATOM 770 C C . PHE A 1 94 ? -20.103 1.070 16.397 1.00 82.12 94 PHE A C 1
ATOM 772 O O . PHE A 1 94 ? -19.056 1.608 16.758 1.00 82.12 94 PHE A O 1
ATOM 779 N N . LEU A 1 95 ? -21.263 1.239 17.028 1.00 84.62 95 LEU A N 1
ATOM 780 C CA . LEU A 1 95 ? -21.405 2.068 18.213 1.00 84.62 95 LEU A CA 1
ATOM 781 C C . LEU A 1 95 ? -20.546 1.534 19.364 1.00 84.62 95 LEU A C 1
ATOM 783 O O . LEU A 1 95 ? -19.846 2.333 19.982 1.00 84.62 95 LEU A O 1
ATOM 787 N N . ASP A 1 96 ? -20.498 0.214 19.575 1.00 86.50 96 ASP A N 1
ATOM 788 C CA . ASP A 1 96 ? -19.612 -0.439 20.550 1.00 86.50 96 ASP A CA 1
ATOM 789 C C . ASP A 1 96 ? -18.149 -0.023 20.327 1.00 86.50 96 ASP A C 1
ATOM 791 O O . ASP A 1 96 ? -17.430 0.282 21.273 1.00 86.50 96 ASP A O 1
ATOM 795 N N . VAL A 1 97 ? -17.701 0.047 19.067 1.00 86.50 97 VAL A N 1
ATOM 796 C CA . VAL A 1 97 ? -16.323 0.438 18.735 1.00 86.50 97 VAL A CA 1
ATOM 797 C C . VAL A 1 97 ? -16.086 1.932 18.961 1.00 86.50 97 VAL A C 1
ATOM 799 O O . VAL A 1 97 ? -15.065 2.299 19.542 1.00 86.50 97 VAL A O 1
ATOM 802 N N . PHE A 1 98 ? -16.995 2.796 18.501 1.00 83.38 98 PHE A N 1
ATOM 803 C CA . PHE A 1 98 ? -16.818 4.255 18.538 1.00 83.38 98 PHE A CA 1
ATOM 804 C C . PHE A 1 98 ? -17.068 4.881 19.912 1.00 83.38 98 PHE A C 1
ATOM 806 O O . PHE A 1 98 ? -16.644 6.013 20.138 1.00 83.38 98 PHE A O 1
ATOM 813 N N . THR A 1 99 ? -17.746 4.175 20.817 1.00 85.81 99 THR A N 1
ATOM 814 C CA . THR A 1 99 ? -18.015 4.658 22.180 1.00 85.81 99 THR A CA 1
ATOM 815 C C . THR A 1 99 ? -16.920 4.282 23.179 1.00 85.81 99 THR A C 1
ATOM 817 O O . THR A 1 99 ? -16.949 4.763 24.310 1.00 85.81 99 THR A O 1
ATOM 820 N N . GLN A 1 100 ? -15.922 3.486 22.770 1.00 83.81 100 GLN A N 1
ATOM 821 C CA . GLN A 1 100 ? -14.746 3.186 23.591 1.00 83.81 100 GLN A CA 1
ATOM 822 C C . GLN A 1 100 ? -14.000 4.467 23.989 1.00 83.81 100 GLN A C 1
ATOM 824 O O . GLN A 1 100 ? -13.619 5.271 23.133 1.00 83.81 100 GLN A O 1
ATOM 829 N N . ASP A 1 101 ? -13.691 4.617 25.280 1.00 81.50 101 ASP A N 1
ATOM 830 C CA . ASP A 1 101 ? -12.776 5.663 25.741 1.00 81.50 101 ASP A CA 1
ATOM 831 C C . ASP A 1 101 ? -11.321 5.267 25.460 1.00 81.50 101 ASP A C 1
ATOM 833 O O . ASP A 1 101 ? -10.602 4.715 26.293 1.00 81.50 101 ASP A O 1
ATOM 837 N N . ILE A 1 102 ? -10.886 5.561 24.239 1.00 80.56 102 ILE A N 1
ATOM 838 C CA . ILE A 1 102 ? -9.505 5.349 23.795 1.00 80.56 102 ILE A CA 1
ATOM 839 C C . ILE A 1 102 ? -8.594 6.542 24.101 1.00 80.56 102 ILE A C 1
ATOM 841 O O . ILE A 1 102 ? -7.396 6.489 23.824 1.00 80.56 102 ILE A O 1
ATOM 845 N N . SER A 1 103 ? -9.138 7.636 24.643 1.00 67.62 103 SER A N 1
ATOM 846 C CA . SER A 1 1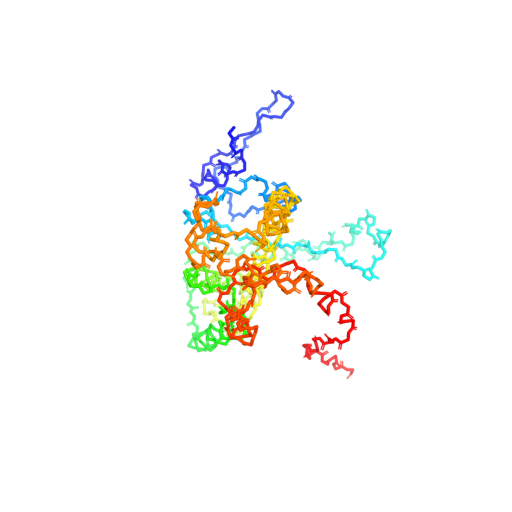03 ? -8.513 8.963 24.584 1.00 67.62 103 SER A CA 1
ATOM 847 C C . SER A 1 103 ? -7.259 9.124 25.454 1.00 67.62 103 SER A C 1
ATOM 849 O O . SER A 1 103 ? -6.589 10.156 25.381 1.00 67.62 103 SER A O 1
ATOM 851 N N . ARG A 1 104 ? -6.904 8.115 26.262 1.00 60.28 104 ARG A N 1
ATOM 852 C CA . ARG A 1 104 ? -5.748 8.133 27.180 1.00 60.28 104 ARG A CA 1
ATOM 853 C C . ARG A 1 104 ? -5.052 6.779 27.336 1.00 60.28 104 ARG A C 1
ATOM 855 O O . ARG A 1 104 ? -4.308 6.576 28.295 1.00 60.28 104 ARG A O 1
ATOM 862 N N . LEU A 1 105 ? -5.296 5.845 26.418 1.00 78.88 105 LEU A N 1
ATOM 863 C CA . LEU A 1 105 ? -4.727 4.503 26.503 1.00 78.88 105 LEU A CA 1
ATOM 864 C C . LEU A 1 105 ? -3.359 4.444 25.819 1.00 78.88 105 LEU A C 1
ATOM 866 O O . LEU A 1 105 ? -3.221 4.735 24.632 1.00 78.88 105 LEU A O 1
ATOM 870 N N . ASN A 1 106 ? -2.348 4.021 26.577 1.00 87.75 106 ASN A N 1
ATOM 871 C CA . ASN A 1 106 ? -1.039 3.672 26.037 1.00 87.75 106 ASN A CA 1
ATOM 872 C C . ASN A 1 106 ? -1.027 2.178 25.720 1.00 87.75 106 ASN A C 1
ATOM 874 O O . ASN A 1 106 ? -0.972 1.349 26.631 1.00 87.75 106 ASN A O 1
ATOM 878 N N . TYR A 1 107 ? -1.081 1.844 24.433 1.00 91.81 107 TYR A N 1
ATOM 879 C CA . TYR A 1 107 ? -0.984 0.461 23.983 1.00 91.81 107 TYR A CA 1
ATOM 880 C C . TYR A 1 107 ? 0.468 -0.019 24.001 1.00 91.81 107 TYR A C 1
ATOM 882 O O . TYR A 1 107 ? 1.367 0.654 23.492 1.00 91.81 107 TYR A O 1
ATOM 890 N N . THR A 1 108 ? 0.689 -1.197 24.575 1.00 95.62 108 THR A N 1
ATOM 891 C CA . THR A 1 108 ? 1.977 -1.901 24.577 1.00 95.62 108 THR A CA 1
ATOM 892 C C . THR A 1 108 ? 1.885 -3.146 23.705 1.00 95.62 108 THR A C 1
ATOM 894 O O . THR A 1 108 ? 0.803 -3.556 23.299 1.00 95.62 108 THR A O 1
ATOM 897 N N . PHE A 1 109 ? 3.018 -3.759 23.380 1.00 97.38 109 PHE A N 1
ATOM 898 C CA . PHE A 1 109 ? 3.049 -4.971 22.566 1.00 97.38 109 PHE A CA 1
ATOM 899 C C . PHE A 1 109 ? 3.722 -6.085 23.343 1.00 97.38 109 PHE A C 1
ATOM 901 O O . PHE A 1 109 ? 4.804 -5.883 23.899 1.00 97.38 109 PHE A O 1
ATOM 908 N N . SER A 1 110 ? 3.118 -7.270 23.324 1.00 97.12 110 SER A N 1
ATOM 909 C CA . SER A 1 110 ? 3.732 -8.433 23.946 1.00 97.12 110 SER A CA 1
ATOM 910 C C . SER A 1 110 ? 5.027 -8.831 23.223 1.00 97.12 110 SER A C 1
ATOM 912 O O . SER A 1 110 ? 5.246 -8.553 22.036 1.00 97.12 110 SER A O 1
ATOM 914 N N . ASN A 1 111 ? 5.904 -9.553 23.921 1.00 96.38 111 ASN A N 1
ATOM 915 C CA . ASN A 1 111 ? 7.154 -10.052 23.337 1.00 96.38 111 ASN A CA 1
ATOM 916 C C . ASN A 1 111 ? 6.922 -10.994 22.137 1.00 96.38 111 ASN A C 1
ATOM 918 O O . ASN A 1 111 ? 7.779 -11.105 21.254 1.00 96.38 111 ASN A O 1
ATOM 922 N N . ALA A 1 112 ? 5.772 -11.675 22.086 1.00 94.00 112 ALA A N 1
ATOM 923 C CA . ALA A 1 112 ? 5.390 -12.519 20.957 1.00 94.00 112 ALA A CA 1
ATOM 924 C C . ALA A 1 112 ? 5.202 -11.688 19.678 1.00 94.00 112 ALA A C 1
ATOM 926 O O . ALA A 1 112 ? 5.702 -12.075 18.618 1.00 94.00 112 ALA A O 1
ATOM 927 N N . CYS A 1 113 ? 4.593 -10.501 19.788 1.00 95.12 113 CYS A N 1
ATOM 928 C CA . CYS A 1 113 ? 4.410 -9.591 18.660 1.00 95.12 113 CYS A CA 1
ATOM 929 C C . CYS A 1 113 ? 5.741 -9.211 18.008 1.00 95.12 113 CYS A C 1
ATOM 931 O O . CYS A 1 113 ? 5.893 -9.305 16.788 1.00 95.12 113 CYS A O 1
ATOM 933 N N . TYR A 1 114 ? 6.736 -8.858 18.826 1.00 95.81 114 TYR A N 1
ATOM 934 C CA . TYR A 1 114 ? 8.081 -8.530 18.355 1.00 95.81 114 TYR A CA 1
ATOM 935 C C . TYR A 1 114 ? 8.759 -9.696 17.630 1.00 95.81 114 TYR A C 1
ATOM 937 O O . TYR A 1 114 ? 9.334 -9.511 16.552 1.00 95.81 114 TYR A O 1
ATOM 945 N N . LYS A 1 115 ? 8.664 -10.912 18.182 1.00 94.38 115 LYS A N 1
ATOM 946 C CA . LYS A 1 115 ? 9.236 -12.116 17.561 1.00 94.38 115 LYS A CA 1
ATOM 947 C C . LYS A 1 115 ? 8.598 -12.398 16.200 1.00 94.38 115 LYS A C 1
ATOM 949 O O . LYS A 1 115 ? 9.323 -12.599 15.224 1.00 94.38 115 LYS A O 1
ATOM 954 N N . ILE A 1 116 ? 7.266 -12.361 16.118 1.00 93.56 116 ILE A N 1
ATOM 955 C CA . ILE A 1 116 ? 6.521 -12.582 14.870 1.00 93.56 116 ILE A CA 1
ATOM 956 C C . ILE A 1 116 ? 6.894 -11.523 13.834 1.00 93.56 116 ILE A C 1
ATOM 958 O O . ILE A 1 116 ? 7.254 -11.872 12.710 1.00 93.56 116 ILE A O 1
ATOM 962 N N . TYR A 1 117 ? 6.880 -10.244 14.217 1.00 96.12 117 TYR A N 1
ATOM 963 C CA . TYR A 1 117 ? 7.256 -9.147 13.330 1.00 96.12 117 TYR A CA 1
ATOM 964 C C . TYR A 1 117 ? 8.658 -9.350 12.744 1.00 96.12 117 TYR A C 1
ATOM 966 O O . TYR A 1 117 ? 8.829 -9.293 11.529 1.00 96.12 117 TYR A O 1
ATOM 974 N N . CYS A 1 118 ? 9.657 -9.654 13.579 1.00 94.25 118 CYS A N 1
ATOM 975 C CA . CYS A 1 118 ? 11.036 -9.855 13.129 1.00 94.25 118 CYS A CA 1
ATOM 976 C C . CYS A 1 118 ? 11.181 -11.031 12.152 1.00 94.25 118 CYS A C 1
ATOM 978 O O . CYS A 1 118 ? 11.898 -10.923 11.152 1.00 94.25 118 CYS A O 1
ATOM 980 N N . VAL A 1 119 ? 10.511 -12.154 12.429 1.00 94.06 119 VAL A N 1
ATOM 981 C CA . VAL A 1 119 ? 10.519 -13.327 11.542 1.00 94.06 119 VAL A CA 1
ATOM 982 C C . VAL A 1 119 ? 9.878 -12.982 10.201 1.00 94.06 119 VAL A C 1
ATOM 984 O O . VAL A 1 119 ? 10.456 -13.264 9.149 1.00 94.06 119 VAL A O 1
ATOM 987 N N . MET A 1 120 ? 8.711 -12.341 10.226 1.00 92.25 120 MET A N 1
ATOM 988 C CA . MET A 1 120 ? 7.948 -12.042 9.016 1.00 92.25 120 MET A CA 1
ATOM 989 C C . MET A 1 120 ? 8.599 -10.939 8.185 1.00 92.25 120 MET A C 1
ATOM 991 O O . MET A 1 120 ? 8.676 -11.082 6.971 1.00 92.25 120 MET A O 1
ATOM 995 N N . TYR A 1 121 ? 9.191 -9.921 8.815 1.00 94.81 121 TYR A N 1
ATOM 996 C CA . TYR A 1 121 ? 9.973 -8.888 8.132 1.00 94.81 121 TYR A CA 1
ATOM 997 C C . TYR A 1 121 ? 11.091 -9.489 7.276 1.00 94.81 121 TYR A C 1
ATOM 999 O O . TYR A 1 121 ? 11.272 -9.096 6.124 1.00 94.81 121 TYR A O 1
ATOM 1007 N N . LYS A 1 122 ? 11.837 -10.463 7.815 1.00 92.88 122 LYS A N 1
ATOM 1008 C CA . LYS A 1 122 ? 12.903 -11.143 7.065 1.00 92.88 122 LYS A CA 1
ATOM 1009 C C . LYS A 1 122 ? 12.333 -12.022 5.955 1.00 92.88 122 LYS A C 1
ATOM 1011 O O . LYS A 1 122 ? 12.797 -11.937 4.822 1.00 92.88 122 LYS A O 1
ATOM 1016 N N . ARG A 1 123 ? 11.320 -12.838 6.271 1.00 89.50 123 ARG A N 1
ATOM 1017 C CA . ARG A 1 123 ? 10.718 -13.779 5.313 1.00 89.50 123 ARG A CA 1
ATOM 1018 C C . ARG A 1 123 ? 10.095 -13.068 4.120 1.00 89.50 123 ARG A C 1
ATOM 1020 O O . ARG A 1 123 ? 10.421 -13.405 2.991 1.00 89.50 123 ARG A O 1
ATOM 1027 N N . PHE A 1 124 ? 9.252 -12.070 4.363 1.00 90.25 124 PHE A N 1
ATOM 1028 C CA . PHE A 1 124 ? 8.607 -11.286 3.313 1.00 90.25 124 PHE A CA 1
ATOM 1029 C C . PHE A 1 124 ? 9.626 -10.602 2.403 1.00 90.25 124 PHE A C 1
ATOM 1031 O O . PHE A 1 124 ? 9.501 -10.679 1.182 1.00 90.25 124 PHE A O 1
ATOM 1038 N N . TRP A 1 125 ? 10.670 -9.999 2.980 1.00 91.38 125 TRP A N 1
ATOM 1039 C CA . TRP A 1 125 ? 11.744 -9.404 2.192 1.00 91.38 125 TRP A CA 1
ATOM 1040 C C . TRP A 1 125 ? 12.410 -10.440 1.285 1.00 91.38 125 TRP A C 1
ATOM 1042 O O . TRP A 1 125 ? 12.412 -10.284 0.070 1.00 91.38 125 TRP A O 1
ATOM 1052 N N . GLN A 1 126 ? 12.926 -11.523 1.868 1.00 88.94 126 GLN A N 1
ATOM 1053 C CA . GLN A 1 126 ? 13.708 -12.526 1.143 1.00 88.94 126 GLN A CA 1
ATOM 1054 C C . GLN A 1 126 ? 12.893 -13.282 0.089 1.00 88.94 126 GLN A C 1
ATOM 1056 O O . GLN A 1 126 ? 13.424 -13.630 -0.959 1.00 88.94 126 GLN A O 1
ATOM 1061 N N . GLN A 1 127 ? 11.621 -13.567 0.366 1.00 85.88 127 GLN A N 1
ATOM 1062 C CA . GLN A 1 127 ? 10.800 -14.411 -0.503 1.00 85.88 127 GLN A CA 1
ATOM 1063 C C . GLN A 1 127 ? 10.105 -13.624 -1.614 1.00 85.88 127 GLN A C 1
ATOM 1065 O O . GLN A 1 127 ? 9.889 -14.172 -2.697 1.00 85.88 127 GLN A O 1
ATOM 1070 N N . GLN A 1 128 ? 9.748 -12.364 -1.355 1.00 84.56 128 GLN A N 1
ATOM 1071 C CA . GLN A 1 128 ? 8.874 -11.601 -2.240 1.00 84.56 128 GLN A CA 1
ATOM 1072 C C . GLN A 1 128 ? 9.478 -10.254 -2.644 1.00 84.56 128 GLN A C 1
ATOM 1074 O O . GLN A 1 128 ? 9.643 -9.993 -3.832 1.00 84.56 128 GLN A O 1
ATOM 1079 N N . TYR A 1 129 ? 9.828 -9.408 -1.675 1.00 86.56 129 TYR A N 1
ATOM 1080 C CA . TYR A 1 129 ? 10.049 -7.985 -1.954 1.00 86.56 129 TYR A CA 1
ATOM 1081 C C . TYR A 1 129 ? 11.471 -7.629 -2.399 1.00 86.56 129 TYR A C 1
ATOM 1083 O O . TYR A 1 129 ? 11.647 -6.636 -3.100 1.00 86.56 129 TYR A O 1
ATOM 1091 N N . VAL A 1 130 ? 12.483 -8.443 -2.077 1.00 86.88 130 VAL A N 1
ATOM 1092 C CA . VAL A 1 130 ? 13.875 -8.198 -2.502 1.00 86.88 130 VAL A CA 1
ATOM 1093 C C . VAL A 1 130 ? 13.991 -8.089 -4.026 1.00 86.88 130 VAL A C 1
ATOM 1095 O O . VAL A 1 130 ? 14.748 -7.265 -4.530 1.00 86.88 130 VAL A O 1
ATOM 1098 N N . LYS A 1 131 ? 13.168 -8.845 -4.763 1.00 81.06 131 LYS A N 1
ATOM 1099 C CA . LYS A 1 131 ? 13.207 -8.928 -6.228 1.00 81.06 131 LYS A CA 1
ATOM 1100 C C . LYS A 1 131 ? 12.891 -7.607 -6.931 1.00 81.06 131 LYS A C 1
ATOM 1102 O O . LYS A 1 131 ? 13.422 -7.360 -8.003 1.00 81.06 131 LYS A O 1
ATOM 1107 N N . TRP A 1 132 ? 12.043 -6.760 -6.347 1.00 78.69 132 TRP A N 1
ATOM 1108 C CA . TRP A 1 132 ? 11.595 -5.515 -6.988 1.00 78.69 132 TRP A CA 1
ATOM 1109 C C . TRP A 1 132 ? 11.828 -4.257 -6.140 1.00 78.69 132 TRP A C 1
ATOM 1111 O O . TRP A 1 132 ? 11.746 -3.144 -6.659 1.00 78.69 132 TRP A O 1
ATOM 1121 N N . MET A 1 133 ? 12.156 -4.405 -4.851 1.00 79.75 133 MET A N 1
ATOM 1122 C CA . MET A 1 133 ? 12.447 -3.290 -3.938 1.00 79.75 133 MET A CA 1
ATOM 1123 C C . MET A 1 133 ? 13.938 -3.121 -3.616 1.00 79.75 133 MET A C 1
ATOM 1125 O O . MET A 1 133 ? 14.263 -2.337 -2.724 1.00 79.75 133 MET A O 1
ATOM 1129 N N . THR A 1 134 ? 14.854 -3.820 -4.295 1.00 78.12 134 THR A N 1
ATOM 1130 C CA . THR A 1 134 ? 16.303 -3.601 -4.105 1.00 78.12 134 THR A CA 1
ATOM 1131 C C . THR A 1 134 ? 16.664 -2.131 -4.363 1.00 78.12 134 THR A C 1
ATOM 1133 O O . THR A 1 134 ? 16.261 -1.551 -5.371 1.00 78.12 134 THR A O 1
ATOM 1136 N N . GLY A 1 135 ? 17.383 -1.499 -3.428 1.00 79.38 135 GLY A N 1
ATOM 1137 C CA . GLY A 1 135 ? 17.678 -0.059 -3.447 1.00 79.38 135 GLY A CA 1
ATOM 1138 C C . GLY A 1 135 ? 16.522 0.839 -2.979 1.00 79.38 135 GLY A C 1
ATOM 1139 O O . GLY A 1 135 ? 16.630 2.066 -3.017 1.00 79.38 135 GLY A O 1
ATOM 1140 N N . GLN A 1 136 ? 15.405 0.246 -2.548 1.00 81.75 136 GLN A N 1
ATOM 1141 C CA . GLN A 1 136 ? 14.222 0.910 -1.993 1.00 81.75 136 GLN A CA 1
ATOM 1142 C C . GLN A 1 136 ? 13.832 0.312 -0.629 1.00 81.75 136 GLN A C 1
ATOM 1144 O O . GLN A 1 136 ? 12.667 0.346 -0.228 1.00 81.75 136 GLN A O 1
ATOM 1149 N N . GLU A 1 137 ? 14.800 -0.194 0.136 1.00 87.44 137 GLU A N 1
ATOM 1150 C CA . GLU A 1 137 ? 14.609 -0.859 1.435 1.00 87.44 137 GLU A CA 1
ATOM 1151 C C . GLU A 1 137 ? 13.837 0.026 2.424 1.00 87.44 137 GLU A C 1
ATOM 1153 O O . GLU A 1 137 ? 13.062 -0.451 3.254 1.00 87.44 137 GLU A O 1
ATOM 1158 N N . ASN A 1 138 ? 14.007 1.343 2.306 1.00 85.38 138 ASN A N 1
ATOM 1159 C CA . ASN A 1 138 ? 13.297 2.324 3.117 1.00 85.38 138 ASN A CA 1
ATOM 1160 C C . ASN A 1 138 ? 11.777 2.296 2.890 1.00 85.38 138 ASN A C 1
ATOM 1162 O O . ASN A 1 138 ? 11.033 2.503 3.844 1.00 85.38 138 ASN A O 1
ATOM 1166 N N . PHE A 1 139 ? 11.302 2.030 1.666 1.00 85.56 139 PHE A N 1
ATOM 1167 C CA . PHE A 1 139 ? 9.867 1.874 1.392 1.00 85.56 139 PHE A CA 1
ATOM 1168 C C . PHE A 1 139 ? 9.312 0.644 2.092 1.00 85.56 139 PHE A C 1
ATOM 1170 O O . PHE A 1 139 ? 8.323 0.745 2.818 1.00 85.56 139 PHE A O 1
ATOM 1177 N N . TYR A 1 140 ? 9.989 -0.491 1.918 1.00 90.19 140 TYR A N 1
ATOM 1178 C CA . TYR A 1 140 ? 9.611 -1.735 2.569 1.00 90.19 140 TYR A CA 1
ATOM 1179 C C . TYR A 1 140 ? 9.557 -1.571 4.089 1.00 90.19 140 TYR A C 1
ATOM 1181 O O . TYR A 1 140 ? 8.550 -1.896 4.716 1.00 90.19 140 TYR A O 1
ATOM 1189 N N . ARG A 1 141 ? 10.597 -0.969 4.679 1.00 91.44 141 ARG A N 1
ATOM 1190 C CA . ARG A 1 141 ? 10.645 -0.687 6.115 1.00 91.44 141 ARG A CA 1
ATOM 1191 C C . ARG A 1 141 ? 9.460 0.160 6.570 1.00 91.44 141 ARG A C 1
ATOM 1193 O O . ARG A 1 141 ? 8.834 -0.190 7.566 1.00 91.44 141 ARG A O 1
ATOM 1200 N N . THR A 1 142 ? 9.155 1.258 5.874 1.00 89.50 142 THR A N 1
ATOM 1201 C CA . THR A 1 142 ? 8.036 2.136 6.244 1.00 89.50 142 THR A CA 1
ATOM 1202 C C . THR A 1 142 ? 6.709 1.388 6.213 1.00 89.50 142 THR A C 1
ATOM 1204 O O . THR A 1 142 ? 5.979 1.440 7.195 1.00 89.50 142 THR A O 1
ATOM 1207 N N . TYR A 1 143 ? 6.425 0.638 5.147 1.00 90.25 143 TYR A N 1
ATOM 1208 C CA . TYR A 1 143 ? 5.188 -0.138 5.049 1.00 90.25 143 TYR A CA 1
ATOM 1209 C C . TYR A 1 143 ? 5.113 -1.230 6.121 1.00 90.25 143 TYR A C 1
ATOM 1211 O O . TYR A 1 143 ? 4.073 -1.397 6.746 1.00 90.25 143 TYR A O 1
ATOM 1219 N N . MET A 1 144 ? 6.214 -1.929 6.400 1.00 94.00 144 MET A N 1
ATOM 1220 C CA . MET A 1 144 ? 6.262 -2.928 7.469 1.00 94.00 144 MET A CA 1
ATOM 1221 C C . MET A 1 144 ? 5.976 -2.339 8.845 1.00 94.00 144 MET A C 1
ATOM 1223 O O . MET A 1 144 ? 5.192 -2.923 9.591 1.00 94.00 144 MET A O 1
ATOM 1227 N N . MET A 1 145 ? 6.524 -1.166 9.173 1.00 93.75 145 MET A N 1
ATOM 1228 C CA . MET A 1 145 ? 6.264 -0.530 10.471 1.00 93.75 145 MET A CA 1
ATOM 1229 C C . MET A 1 145 ? 4.786 -0.182 10.693 1.00 93.75 145 MET A C 1
ATOM 1231 O O . MET A 1 145 ? 4.348 -0.046 11.831 1.00 93.75 145 MET A O 1
ATOM 1235 N N . GLU A 1 146 ? 3.987 -0.105 9.637 1.00 92.31 146 GLU A N 1
ATOM 1236 C CA . GLU A 1 146 ? 2.559 0.181 9.750 1.00 92.31 146 GLU A CA 1
ATOM 1237 C C . GLU A 1 146 ? 1.775 -1.000 10.336 1.00 92.31 146 GLU A C 1
ATOM 1239 O O . GLU A 1 146 ? 0.685 -0.809 10.875 1.00 92.31 146 GLU A O 1
ATOM 1244 N N . ALA A 1 147 ? 2.358 -2.206 10.348 1.00 95.50 147 ALA A N 1
ATOM 1245 C CA . ALA A 1 147 ? 1.785 -3.361 11.036 1.00 95.50 147 ALA A CA 1
ATOM 1246 C C . ALA A 1 147 ? 1.539 -3.072 12.527 1.00 95.50 147 ALA A C 1
ATOM 1248 O O . ALA A 1 147 ? 0.544 -3.521 13.083 1.00 95.50 147 ALA A O 1
ATOM 1249 N N . TRP A 1 148 ? 2.384 -2.273 13.181 1.00 96.00 148 TRP A N 1
ATOM 1250 C CA . TRP A 1 148 ? 2.184 -1.918 14.589 1.00 96.00 148 TRP A CA 1
ATOM 1251 C C . TRP A 1 148 ? 0.909 -1.092 14.789 1.00 96.00 148 TRP A C 1
ATOM 1253 O O . TRP A 1 148 ? 0.108 -1.388 15.673 1.00 96.00 148 TRP A O 1
ATOM 1263 N N . LYS A 1 149 ? 0.668 -0.113 13.908 1.00 93.19 149 LYS A N 1
ATOM 1264 C CA . LYS A 1 149 ? -0.548 0.712 13.915 1.00 93.19 149 LYS A CA 1
ATOM 1265 C C . LYS A 1 149 ? -1.794 -0.126 13.619 1.00 93.19 149 LYS A C 1
ATOM 1267 O O . LYS A 1 149 ? -2.781 -0.047 14.344 1.00 93.19 149 LYS A O 1
ATOM 1272 N N . TYR A 1 150 ? -1.743 -0.969 12.588 1.00 94.25 150 TYR A N 1
ATOM 1273 C CA . TYR A 1 150 ? -2.873 -1.830 12.230 1.00 94.25 150 TYR A CA 1
ATOM 1274 C C . TYR A 1 150 ? -3.166 -2.907 13.279 1.00 94.25 150 TYR A C 1
ATOM 1276 O O . TYR A 1 150 ? -4.316 -3.317 13.406 1.00 94.25 150 TYR A O 1
ATOM 1284 N N . ALA A 1 151 ? -2.175 -3.334 14.063 1.00 96.38 151 ALA A N 1
ATOM 1285 C CA . ALA A 1 151 ? -2.395 -4.264 15.167 1.00 96.38 151 ALA A CA 1
ATOM 1286 C C . ALA A 1 151 ? -3.188 -3.603 16.303 1.00 96.38 151 ALA A C 1
ATOM 1288 O O . ALA A 1 151 ? -4.090 -4.228 16.858 1.00 96.38 151 ALA A O 1
ATOM 1289 N N . VAL A 1 152 ? -2.913 -2.326 16.593 1.00 94.25 152 VAL A N 1
ATOM 1290 C CA . VAL A 1 152 ? -3.716 -1.526 17.533 1.00 94.25 152 VAL A CA 1
ATOM 1291 C C . VAL A 1 152 ? -5.143 -1.363 17.011 1.00 94.25 152 VAL A C 1
ATOM 1293 O O . VAL A 1 152 ? -6.090 -1.621 17.746 1.00 94.25 152 VAL A O 1
ATOM 1296 N N . PHE A 1 153 ? -5.324 -1.023 15.730 1.00 92.12 153 PHE A N 1
ATOM 1297 C CA . PHE A 1 153 ? -6.666 -0.938 15.141 1.00 92.12 153 PHE A CA 1
ATOM 1298 C C . PHE A 1 153 ? -7.415 -2.265 15.217 1.00 92.12 153 PHE A C 1
ATOM 1300 O O . PHE A 1 153 ? -8.579 -2.284 15.600 1.00 92.12 153 PHE A O 1
ATOM 1307 N N . HIS A 1 154 ? -6.750 -3.377 14.906 1.00 94.19 154 HIS A N 1
ATOM 1308 C CA . HIS A 1 154 ? -7.347 -4.700 15.027 1.00 94.19 154 HIS A CA 1
ATOM 1309 C C . HIS A 1 154 ? -7.789 -4.993 16.467 1.00 94.19 154 HIS A C 1
ATOM 1311 O O . HIS A 1 154 ? -8.890 -5.497 16.667 1.00 94.19 154 HIS A O 1
ATOM 1317 N N . HIS A 1 155 ? -6.966 -4.654 17.463 1.00 93.94 155 HIS A N 1
ATOM 1318 C CA . HIS A 1 155 ? -7.296 -4.819 18.882 1.00 93.94 155 HIS A CA 1
ATOM 1319 C C . HIS A 1 155 ? -8.531 -4.011 19.295 1.00 93.94 155 HIS A C 1
ATOM 1321 O O . HIS A 1 155 ? -9.445 -4.574 19.889 1.00 93.94 155 HIS A O 1
ATOM 1327 N N . ILE A 1 156 ? -8.586 -2.735 18.904 1.00 91.38 156 ILE A N 1
ATOM 1328 C CA . ILE A 1 156 ? -9.698 -1.817 19.201 1.00 91.38 156 ILE A CA 1
ATOM 1329 C C . ILE A 1 156 ? -10.994 -2.258 18.510 1.00 91.38 156 ILE A C 1
ATOM 1331 O O . ILE A 1 156 ? -12.052 -2.270 19.130 1.00 91.38 156 ILE A O 1
ATOM 1335 N N . ILE A 1 157 ? -10.927 -2.626 17.226 1.00 90.69 157 ILE A N 1
ATOM 1336 C CA . ILE A 1 157 ? -12.105 -3.034 16.439 1.00 90.69 157 ILE A CA 1
ATOM 1337 C C . ILE A 1 157 ? -12.721 -4.323 16.994 1.00 90.69 157 ILE A C 1
ATOM 1339 O O . ILE A 1 157 ? -13.936 -4.488 16.949 1.00 90.69 157 ILE A O 1
ATOM 1343 N N . HIS A 1 158 ? -11.899 -5.224 17.534 1.00 90.88 158 HIS A N 1
ATOM 1344 C CA . HIS A 1 158 ? -12.367 -6.476 18.133 1.00 90.88 158 HIS A CA 1
ATOM 1345 C C . HIS A 1 158 ? -12.702 -6.352 19.625 1.00 90.88 158 HIS A C 1
ATOM 1347 O O . HIS A 1 158 ? -12.940 -7.378 20.257 1.00 90.88 158 HIS A O 1
ATOM 1353 N N . LEU A 1 159 ? -12.722 -5.131 20.180 1.00 90.88 159 LEU A N 1
ATOM 1354 C CA . LEU A 1 159 ? -13.070 -4.859 21.580 1.00 90.88 159 LEU A CA 1
ATOM 1355 C C . LEU A 1 159 ? -12.253 -5.703 22.570 1.00 90.88 159 LEU A C 1
ATOM 1357 O O . LEU A 1 159 ? -12.774 -6.200 23.568 1.00 90.88 159 LEU A O 1
ATOM 1361 N N . LYS A 1 160 ? -10.972 -5.927 22.267 1.00 91.62 160 LYS A N 1
ATOM 1362 C CA . LYS A 1 160 ? -10.117 -6.751 23.120 1.00 91.62 160 LYS A CA 1
ATOM 1363 C C . LYS A 1 160 ? -9.809 -6.038 24.426 1.00 91.62 160 LYS A C 1
ATOM 1365 O O . LYS A 1 160 ? -9.490 -4.851 24.442 1.00 91.62 160 LYS A O 1
ATOM 1370 N N . GLU A 1 161 ? -9.844 -6.798 25.511 1.00 89.25 161 GLU A N 1
ATOM 1371 C CA . GLU A 1 161 ? -9.569 -6.279 26.844 1.00 89.25 161 GLU A CA 1
ATOM 1372 C C . GLU A 1 161 ? -8.103 -5.854 27.016 1.00 89.25 161 GLU A C 1
ATOM 1374 O O . GLU A 1 161 ? -7.178 -6.438 26.443 1.00 89.25 161 GLU A O 1
ATOM 1379 N N . GLY A 1 162 ? -7.896 -4.838 27.857 1.00 90.50 162 GLY A N 1
ATOM 1380 C CA . GLY A 1 162 ? -6.575 -4.323 28.202 1.00 90.50 162 GLY A CA 1
ATOM 1381 C C . GLY A 1 162 ? -5.882 -3.552 27.074 1.00 90.50 162 GLY A C 1
ATOM 1382 O O . GLY A 1 162 ? -6.419 -3.334 25.989 1.00 90.50 162 GLY A O 1
ATOM 1383 N N . THR A 1 163 ? -4.657 -3.107 27.356 1.00 93.31 163 THR A N 1
ATOM 1384 C CA . THR A 1 163 ? -3.853 -2.284 26.438 1.00 93.31 163 THR A CA 1
ATOM 1385 C C . THR A 1 163 ? -2.656 -3.027 25.842 1.00 93.31 163 THR A C 1
ATOM 1387 O O . THR A 1 163 ? -1.936 -2.460 25.020 1.00 93.31 163 THR A O 1
ATOM 1390 N N . GLU A 1 164 ? -2.427 -4.289 26.218 1.00 96.06 164 GLU A N 1
ATOM 1391 C CA . GLU A 1 164 ? -1.356 -5.098 25.635 1.00 96.06 164 GLU A CA 1
ATOM 1392 C C . GLU A 1 164 ? -1.841 -5.816 24.367 1.00 96.06 164 GLU A C 1
ATOM 1394 O O . GLU A 1 164 ? -2.695 -6.703 24.406 1.00 96.06 164 GLU A O 1
ATOM 1399 N N . ILE A 1 165 ? -1.247 -5.456 23.232 1.00 97.00 165 ILE A N 1
ATOM 1400 C CA . ILE A 1 165 ? -1.518 -6.046 21.925 1.00 97.00 165 ILE A CA 1
ATOM 1401 C C . ILE A 1 165 ? -0.865 -7.428 21.825 1.00 97.00 165 ILE A C 1
ATOM 1403 O O . ILE A 1 165 ? 0.355 -7.572 21.979 1.00 97.00 165 ILE A O 1
ATOM 1407 N N . GLN A 1 166 ? -1.684 -8.426 21.489 1.00 94.94 166 GLN A N 1
ATOM 1408 C CA . GLN A 1 166 ? -1.286 -9.830 21.372 1.00 94.94 166 GLN A CA 1
ATOM 1409 C C . GLN A 1 166 ? -0.987 -10.277 19.932 1.00 94.94 166 GLN A C 1
ATOM 1411 O O . GLN A 1 166 ? -1.186 -9.551 18.951 1.00 94.94 166 GLN A O 1
ATOM 1416 N N . GLU A 1 167 ? -0.472 -11.503 19.824 1.00 92.88 167 GLU A N 1
ATOM 1417 C CA . GLU A 1 167 ? 0.093 -12.079 18.603 1.00 92.88 167 GLU A CA 1
ATOM 1418 C C . GLU A 1 167 ? -0.871 -12.146 17.413 1.00 92.88 167 GLU A C 1
ATOM 1420 O O . GLU A 1 167 ? -0.469 -11.960 16.265 1.00 92.88 167 GLU A O 1
ATOM 1425 N N . ASP A 1 168 ? -2.148 -12.387 17.662 1.00 93.00 168 ASP A N 1
ATOM 1426 C CA . ASP A 1 168 ? -3.155 -12.512 16.620 1.00 93.00 168 ASP A CA 1
ATOM 1427 C C . ASP A 1 168 ? -3.441 -11.155 15.950 1.00 93.00 168 ASP A C 1
ATOM 1429 O O . ASP A 1 168 ? -3.564 -11.079 14.724 1.00 93.00 168 ASP A O 1
ATOM 1433 N N . SER A 1 169 ? -3.414 -10.063 16.723 1.00 95.31 169 SER A N 1
ATOM 1434 C CA . SER A 1 169 ? -3.516 -8.700 16.194 1.00 95.31 169 SER A CA 1
ATOM 1435 C C . SER A 1 169 ? -2.340 -8.340 15.282 1.00 95.31 169 SER A C 1
ATOM 1437 O O . SER A 1 169 ? -2.562 -7.779 14.206 1.00 95.31 169 SER A O 1
ATOM 1439 N N . ILE A 1 170 ? -1.093 -8.687 15.643 1.00 95.00 170 ILE A N 1
ATOM 1440 C CA . ILE A 1 170 ? 0.056 -8.409 14.760 1.00 95.00 170 ILE A CA 1
ATOM 1441 C C . ILE A 1 170 ? 0.040 -9.297 13.511 1.00 95.00 170 ILE A C 1
ATOM 1443 O O . ILE A 1 170 ? 0.396 -8.835 12.429 1.00 95.00 170 ILE A O 1
ATOM 1447 N N . GLN A 1 171 ? -0.411 -10.552 13.617 1.00 92.69 171 GLN A N 1
ATOM 1448 C CA . GLN A 1 171 ? -0.546 -11.435 12.458 1.00 92.69 171 GLN A CA 1
ATOM 1449 C C . GLN A 1 171 ? -1.558 -10.879 11.455 1.00 92.69 171 GLN A C 1
ATOM 1451 O O . GLN A 1 171 ? -1.308 -10.905 10.249 1.00 92.69 171 GLN A O 1
ATOM 1456 N N . TRP A 1 172 ? -2.684 -10.349 11.939 1.00 93.44 172 TRP A N 1
ATOM 1457 C CA . TRP A 1 172 ? -3.677 -9.712 11.081 1.00 93.44 172 TRP A CA 1
ATOM 1458 C C . TRP A 1 172 ? -3.123 -8.442 10.433 1.00 93.44 172 TRP A C 1
ATOM 1460 O O . TRP A 1 172 ? -3.219 -8.259 9.220 1.00 93.44 172 TRP A O 1
ATOM 1470 N N . ALA A 1 173 ? -2.444 -7.607 11.214 1.00 93.50 173 ALA A N 1
ATOM 1471 C CA . ALA A 1 173 ? -1.827 -6.389 10.717 1.00 93.50 173 ALA A CA 1
ATOM 1472 C C . ALA A 1 173 ? -0.750 -6.635 9.649 1.00 93.50 173 ALA A C 1
ATOM 1474 O O . ALA A 1 173 ? -0.661 -5.896 8.669 1.00 93.50 173 ALA A O 1
ATOM 1475 N N . LEU A 1 174 ? 0.035 -7.707 9.784 1.00 91.31 174 LEU A N 1
ATOM 1476 C CA . LEU A 1 174 ? 1.006 -8.116 8.770 1.00 91.31 174 LEU A CA 1
ATOM 1477 C C . LEU A 1 174 ? 0.329 -8.480 7.440 1.00 91.31 174 LEU A C 1
ATOM 1479 O O . LEU A 1 174 ? 0.865 -8.144 6.387 1.00 91.31 174 LEU A O 1
ATOM 1483 N N . LYS A 1 175 ? -0.867 -9.087 7.463 1.00 89.56 175 LYS A N 1
ATOM 1484 C CA . LYS A 1 175 ? -1.652 -9.348 6.240 1.00 89.56 175 LYS A CA 1
ATOM 1485 C C . LYS A 1 175 ? -2.100 -8.048 5.570 1.00 89.56 175 LYS A C 1
ATOM 1487 O O . LYS A 1 175 ? -2.029 -7.944 4.348 1.00 89.56 175 LYS A O 1
ATOM 1492 N N . VAL A 1 176 ? -2.509 -7.047 6.354 1.00 89.69 176 VAL A N 1
ATOM 1493 C CA . VAL A 1 176 ? -2.851 -5.715 5.823 1.00 89.69 176 VAL A CA 1
ATOM 1494 C C . VAL A 1 176 ? -1.642 -5.083 5.152 1.00 89.69 176 VAL A C 1
ATOM 1496 O O . VAL A 1 176 ? -1.739 -4.608 4.026 1.00 89.69 176 VAL A O 1
ATOM 1499 N N . VAL A 1 177 ? -0.480 -5.113 5.799 1.00 91.81 177 VAL A N 1
ATOM 1500 C CA . VAL A 1 177 ? 0.738 -4.561 5.203 1.00 91.81 177 VAL A CA 1
ATOM 1501 C C . VAL A 1 177 ? 1.117 -5.282 3.912 1.00 91.81 177 VAL A C 1
ATOM 1503 O O . VAL A 1 177 ? 1.490 -4.615 2.950 1.00 91.81 177 VAL A O 1
ATOM 1506 N N . MET A 1 178 ? 0.987 -6.611 3.849 1.00 90.62 178 MET A N 1
ATOM 1507 C CA . MET A 1 178 ? 1.197 -7.343 2.596 1.00 90.62 178 MET A CA 1
ATOM 1508 C C . MET A 1 178 ? 0.247 -6.862 1.498 1.00 90.62 178 MET A C 1
ATOM 1510 O O . MET A 1 178 ? 0.682 -6.627 0.377 1.00 90.62 178 MET A O 1
ATOM 1514 N N . LEU A 1 179 ? -1.038 -6.672 1.810 1.00 89.75 179 LEU A N 1
ATOM 1515 C CA . LEU A 1 179 ? -2.007 -6.135 0.853 1.00 89.75 179 LEU A CA 1
ATOM 1516 C C . LEU A 1 179 ? -1.577 -4.756 0.325 1.00 89.75 179 LEU A C 1
ATOM 1518 O O . LEU A 1 179 ? -1.670 -4.495 -0.876 1.00 89.75 179 LEU A O 1
ATOM 1522 N N . LEU A 1 180 ? -1.084 -3.888 1.209 1.00 89.62 180 LEU A N 1
ATOM 1523 C CA . LEU A 1 180 ? -0.611 -2.550 0.857 1.00 89.62 180 LEU A CA 1
ATOM 1524 C C . LEU A 1 180 ? 0.668 -2.588 0.010 1.00 89.62 180 LEU A C 1
ATOM 1526 O O . LEU A 1 180 ? 0.753 -1.888 -0.997 1.00 89.62 180 LEU A O 1
ATOM 1530 N N . LEU A 1 181 ? 1.641 -3.427 0.372 1.00 88.56 181 LEU A N 1
ATOM 1531 C CA . LEU A 1 181 ? 2.875 -3.617 -0.394 1.00 88.56 181 LEU A CA 1
ATOM 1532 C C . LEU A 1 181 ? 2.596 -4.193 -1.786 1.00 88.56 181 LEU A C 1
ATOM 1534 O O . LEU A 1 181 ? 3.105 -3.665 -2.770 1.00 88.56 181 LEU A O 1
ATOM 1538 N N . ASN A 1 182 ? 1.727 -5.201 -1.888 1.00 88.25 182 ASN A N 1
ATOM 1539 C CA . ASN A 1 182 ? 1.312 -5.785 -3.167 1.00 88.25 182 ASN A CA 1
ATOM 1540 C C . ASN A 1 182 ? 0.547 -4.775 -4.035 1.00 88.25 182 ASN A C 1
ATOM 1542 O O . ASN A 1 182 ? 0.679 -4.754 -5.258 1.00 88.25 182 ASN A O 1
ATOM 1546 N N . SER A 1 183 ? -0.265 -3.916 -3.413 1.00 87.69 183 SER A N 1
ATOM 1547 C CA . SER A 1 183 ? -0.944 -2.824 -4.122 1.00 87.69 183 SER A CA 1
ATOM 1548 C C . SER A 1 183 ? 0.061 -1.808 -4.664 1.00 87.69 183 SER A C 1
ATOM 1550 O O . SER A 1 183 ? -0.090 -1.325 -5.787 1.00 87.69 183 SER A O 1
ATOM 1552 N N . PHE A 1 184 ? 1.110 -1.515 -3.892 1.00 86.44 184 PHE A N 1
ATOM 1553 C CA . PHE A 1 184 ? 2.181 -0.617 -4.305 1.00 86.44 184 PHE A CA 1
ATOM 1554 C C . PHE A 1 184 ? 3.024 -1.193 -5.450 1.00 86.44 184 PHE A C 1
ATOM 1556 O O . PHE A 1 184 ? 3.281 -0.477 -6.417 1.00 86.44 184 PHE A O 1
ATOM 1563 N N . GLU A 1 185 ? 3.378 -2.479 -5.386 1.00 85.56 185 GLU A N 1
ATOM 1564 C CA . GLU A 1 185 ? 4.046 -3.223 -6.465 1.00 85.56 185 GLU A CA 1
ATOM 1565 C C . GLU A 1 185 ? 3.286 -3.065 -7.784 1.00 85.56 185 GLU A C 1
ATOM 1567 O O . GLU A 1 185 ? 3.801 -2.518 -8.760 1.00 85.56 185 GLU A O 1
ATOM 1572 N N . ARG A 1 186 ? 1.997 -3.417 -7.774 1.00 83.88 186 ARG A N 1
ATOM 1573 C CA . ARG A 1 186 ? 1.127 -3.341 -8.954 1.00 83.88 186 ARG A CA 1
ATOM 1574 C C . ARG A 1 186 ? 0.972 -1.927 -9.490 1.00 83.88 186 ARG A C 1
ATOM 1576 O O . ARG A 1 186 ? 0.880 -1.722 -10.696 1.00 83.88 186 ARG A O 1
ATOM 1583 N N . PHE A 1 187 ? 0.944 -0.930 -8.613 1.00 83.88 187 PHE A N 1
ATOM 1584 C CA . PHE A 1 187 ? 0.906 0.462 -9.042 1.00 83.88 187 PHE A CA 1
ATOM 1585 C C . PHE A 1 187 ? 2.201 0.898 -9.732 1.00 83.88 187 PHE A C 1
ATOM 1587 O O . PHE A 1 187 ? 2.146 1.634 -10.720 1.00 83.88 187 PHE A O 1
ATOM 1594 N N . ILE A 1 188 ? 3.359 0.445 -9.247 1.00 81.19 188 ILE A N 1
ATOM 1595 C CA . ILE A 1 188 ? 4.646 0.696 -9.904 1.00 81.19 188 ILE A CA 1
ATOM 1596 C C . ILE A 1 188 ? 4.672 0.025 -11.276 1.00 81.19 188 ILE A C 1
ATOM 1598 O O . ILE A 1 188 ? 4.984 0.699 -12.260 1.00 81.19 188 ILE A O 1
ATOM 1602 N N . GLU A 1 189 ? 4.281 -1.248 -11.360 1.00 79.44 189 GLU A N 1
ATOM 1603 C CA . GLU A 1 189 ? 4.171 -1.973 -12.630 1.00 79.44 189 GLU A CA 1
ATOM 1604 C C . GLU A 1 189 ? 3.254 -1.237 -13.609 1.00 79.44 189 GLU A C 1
ATOM 1606 O O . GLU A 1 189 ? 3.617 -0.980 -14.755 1.00 79.44 189 GLU A O 1
ATOM 1611 N N . TYR A 1 190 ? 2.079 -0.819 -13.144 1.00 79.38 190 TYR A N 1
ATOM 1612 C CA . TYR A 1 190 ? 1.130 -0.070 -13.950 1.00 79.38 190 TYR A CA 1
ATOM 1613 C C . TYR A 1 190 ? 1.715 1.257 -14.461 1.00 79.38 190 TYR A C 1
ATOM 1615 O O . TYR A 1 190 ? 1.587 1.589 -15.640 1.00 79.38 190 TYR A O 1
ATOM 1623 N N . ARG A 1 191 ? 2.419 2.015 -13.606 1.00 75.88 191 ARG A N 1
ATOM 1624 C CA . ARG A 1 191 ? 3.104 3.256 -14.018 1.00 75.88 191 ARG A CA 1
ATOM 1625 C C . ARG A 1 191 ? 4.224 2.999 -15.024 1.00 75.88 191 ARG A C 1
ATOM 1627 O O . ARG A 1 191 ? 4.473 3.868 -15.865 1.00 75.88 191 ARG A O 1
ATOM 1634 N N . ALA A 1 192 ? 4.890 1.849 -14.950 1.00 71.69 192 ALA A N 1
ATOM 1635 C CA . ALA A 1 192 ? 5.883 1.437 -15.935 1.00 71.69 192 ALA A CA 1
ATOM 1636 C C . ALA A 1 192 ? 5.236 1.104 -17.295 1.00 71.69 192 ALA A C 1
ATOM 1638 O O . ALA A 1 192 ? 5.785 1.472 -18.331 1.00 71.69 192 ALA A O 1
ATOM 1639 N N . ARG A 1 193 ? 4.028 0.520 -17.298 1.00 65.06 193 ARG A N 1
ATOM 1640 C CA . ARG A 1 193 ? 3.273 0.072 -18.488 1.00 65.06 193 ARG A CA 1
ATOM 1641 C C . ARG A 1 193 ? 2.573 1.176 -19.313 1.00 65.06 193 ARG A C 1
ATOM 1643 O O . ARG A 1 193 ? 1.758 0.854 -20.171 1.00 65.06 193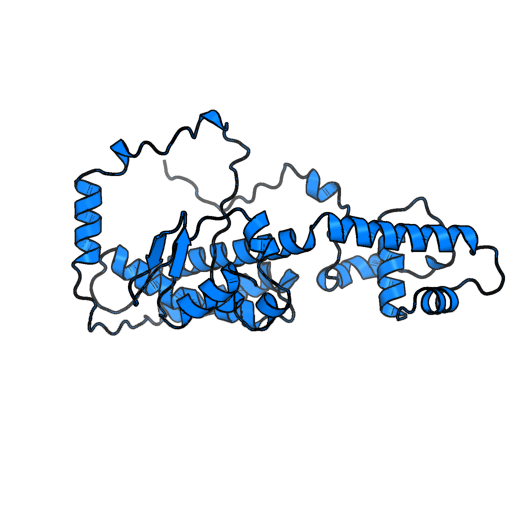 ARG A O 1
ATOM 1650 N N . LYS A 1 194 ? 2.835 2.476 -19.113 1.00 57.38 194 LYS A N 1
ATOM 1651 C CA . LYS A 1 194 ? 2.121 3.542 -19.864 1.00 57.38 194 LYS A CA 1
ATOM 1652 C C . LYS A 1 194 ? 2.310 3.422 -21.397 1.00 57.38 194 LYS A C 1
ATOM 1654 O O . LYS A 1 194 ? 3.459 3.478 -21.839 1.00 57.38 194 LYS A O 1
ATOM 1659 N N . PRO A 1 195 ? 1.236 3.414 -22.221 1.00 49.56 195 PRO A N 1
ATOM 1660 C CA . PRO A 1 195 ? 1.308 3.285 -23.685 1.00 49.56 195 PRO A CA 1
ATOM 1661 C C . PRO A 1 195 ? 2.213 4.309 -24.372 1.00 49.56 195 PRO A C 1
ATOM 1663 O O . PRO A 1 195 ? 2.896 3.985 -25.328 1.00 49.56 195 PRO A O 1
ATOM 1666 N N . GLU A 1 196 ? 2.283 5.542 -23.873 1.00 50.78 196 GLU A N 1
ATOM 1667 C CA . GLU A 1 196 ? 3.149 6.597 -24.424 1.00 50.78 196 GLU A CA 1
ATOM 1668 C C . GLU A 1 196 ? 4.641 6.320 -24.178 1.00 50.78 196 GLU A C 1
ATOM 1670 O O . GLU A 1 196 ? 5.470 6.554 -25.058 1.00 50.78 196 GLU A O 1
ATOM 1675 N N . ARG A 1 197 ? 4.994 5.772 -23.003 1.00 49.06 197 ARG A N 1
ATOM 1676 C CA . ARG A 1 197 ? 6.359 5.300 -22.717 1.00 49.06 197 ARG A CA 1
ATOM 1677 C C . ARG A 1 197 ? 6.677 4.056 -23.544 1.00 49.06 197 ARG A C 1
ATOM 1679 O O . ARG A 1 197 ? 7.787 3.970 -24.057 1.00 49.06 197 ARG A O 1
ATOM 1686 N N . ILE A 1 198 ? 5.699 3.171 -23.748 1.00 47.31 198 ILE A N 1
ATOM 1687 C CA . ILE A 1 198 ? 5.804 2.002 -24.634 1.00 47.31 198 ILE A CA 1
ATOM 1688 C C . ILE A 1 198 ? 6.024 2.442 -26.083 1.00 47.31 198 ILE A C 1
ATOM 1690 O O . ILE A 1 198 ? 6.944 1.957 -26.726 1.00 47.31 198 ILE A O 1
ATOM 1694 N N . HIS A 1 199 ? 5.252 3.398 -26.600 1.00 50.44 199 HIS A N 1
ATOM 1695 C CA . HIS A 1 199 ? 5.416 3.931 -27.952 1.00 50.44 199 HIS A CA 1
ATOM 1696 C C . HIS A 1 199 ? 6.752 4.653 -28.123 1.00 50.44 199 HIS A C 1
ATOM 1698 O O . HIS A 1 199 ? 7.416 4.460 -29.138 1.00 50.44 199 HIS A O 1
ATOM 1704 N N . ALA A 1 200 ? 7.190 5.438 -27.135 1.00 53.75 200 ALA A N 1
ATOM 1705 C CA . ALA A 1 200 ? 8.493 6.094 -27.171 1.00 53.75 200 ALA A CA 1
ATOM 1706 C C . ALA A 1 200 ? 9.654 5.084 -27.114 1.00 53.75 200 ALA A C 1
ATOM 1708 O O . ALA A 1 200 ? 10.638 5.241 -27.837 1.00 53.75 200 ALA A O 1
ATOM 1709 N N . GLN A 1 201 ? 9.541 4.035 -26.293 1.00 59.12 201 GLN A N 1
ATOM 1710 C CA . GLN A 1 201 ? 10.535 2.963 -26.205 1.00 59.12 201 GLN A CA 1
ATOM 1711 C C . GLN A 1 201 ? 10.546 2.087 -27.456 1.00 59.12 201 GLN A C 1
ATOM 1713 O O . GLN A 1 201 ? 1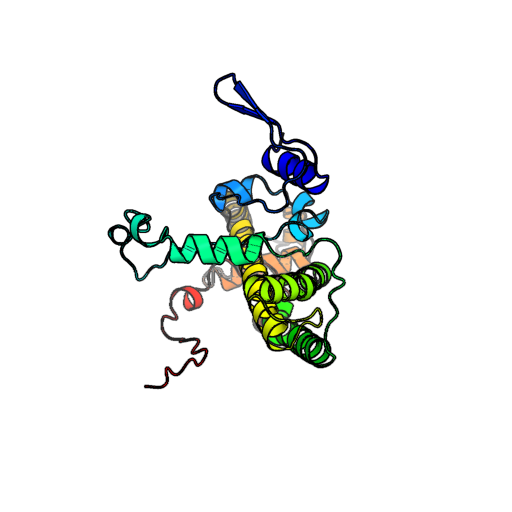1.621 1.841 -27.993 1.00 59.12 201 GLN A O 1
ATOM 1718 N N . LYS A 1 202 ? 9.378 1.693 -27.972 1.00 63.44 202 LYS A N 1
ATOM 1719 C CA . LYS A 1 202 ? 9.238 0.958 -29.232 1.00 63.44 202 LYS A CA 1
ATOM 1720 C C . LYS A 1 202 ? 9.809 1.768 -30.391 1.00 63.44 202 LYS A C 1
ATOM 1722 O O . LYS A 1 202 ? 10.705 1.290 -31.064 1.00 63.44 202 LYS A O 1
ATOM 1727 N N . SER A 1 203 ? 9.445 3.047 -30.511 1.00 69.94 203 SER A N 1
ATOM 1728 C CA . SER A 1 203 ? 10.023 3.957 -31.510 1.00 69.94 203 SER A CA 1
ATOM 1729 C C . SER A 1 203 ? 11.545 4.103 -31.374 1.00 69.94 203 SER A C 1
ATOM 1731 O O . SER A 1 203 ? 12.253 4.220 -32.373 1.00 69.94 203 SER A O 1
ATOM 1733 N N . LYS A 1 204 ? 12.082 4.093 -30.147 1.00 75.31 204 LYS A N 1
ATOM 1734 C CA . LYS A 1 204 ? 13.531 4.114 -29.902 1.00 75.31 204 LYS A CA 1
ATOM 1735 C C . LYS A 1 204 ? 14.199 2.801 -30.331 1.00 75.31 204 LYS A C 1
ATOM 1737 O O . LYS A 1 204 ? 15.248 2.855 -30.964 1.00 75.31 204 LYS A O 1
ATOM 1742 N N . MET A 1 205 ? 13.593 1.655 -30.025 1.00 79.94 205 MET A N 1
ATOM 1743 C CA . MET A 1 205 ? 14.080 0.334 -30.440 1.00 79.94 205 MET A CA 1
ATOM 1744 C C . MET A 1 205 ? 14.002 0.156 -31.957 1.00 79.94 205 MET A C 1
ATOM 1746 O O . MET A 1 205 ? 14.966 -0.309 -32.554 1.00 79.94 205 MET A O 1
ATOM 1750 N N . ASP A 1 206 ? 12.930 0.624 -32.594 1.00 81.94 206 ASP A N 1
ATOM 1751 C CA . ASP A 1 206 ? 12.781 0.643 -34.051 1.00 81.94 206 ASP A CA 1
ATOM 1752 C C . ASP A 1 206 ? 13.909 1.460 -34.694 1.00 81.94 206 ASP A C 1
ATOM 1754 O O . ASP A 1 206 ? 14.614 0.960 -35.565 1.00 81.94 206 ASP A O 1
ATOM 1758 N N . LYS A 1 207 ? 14.211 2.658 -34.167 1.00 87.31 207 LYS A N 1
ATOM 1759 C CA . LYS A 1 207 ? 15.362 3.466 -34.619 1.00 87.31 207 LYS A CA 1
ATOM 1760 C C . LYS A 1 207 ? 16.702 2.744 -34.465 1.00 87.31 207 LYS A C 1
ATOM 1762 O O . LYS A 1 207 ? 17.597 2.942 -35.289 1.00 87.31 207 LYS A O 1
ATOM 1767 N N . TYR A 1 208 ? 16.875 1.957 -33.404 1.00 90.00 208 TYR A N 1
ATOM 1768 C CA . TYR A 1 208 ? 18.092 1.173 -33.189 1.00 90.00 208 TYR A CA 1
ATOM 1769 C C . TYR A 1 208 ? 18.188 0.040 -34.213 1.00 90.00 208 TYR A C 1
ATOM 1771 O O . TYR A 1 208 ? 19.226 -0.104 -34.855 1.00 90.00 208 TYR A O 1
ATOM 1779 N N . MET A 1 209 ? 17.103 -0.709 -34.419 1.00 86.56 209 MET A N 1
ATOM 1780 C CA . MET A 1 209 ? 17.029 -1.796 -35.398 1.00 86.56 209 MET A CA 1
ATOM 1781 C C . MET A 1 209 ? 17.219 -1.295 -36.834 1.00 86.56 209 MET A C 1
ATOM 1783 O O . MET A 1 209 ? 17.977 -1.896 -37.594 1.00 86.56 209 MET A O 1
ATOM 1787 N N . ASP A 1 210 ? 16.609 -0.168 -37.195 1.00 90.00 210 ASP A N 1
ATOM 1788 C CA . ASP A 1 210 ? 16.760 0.450 -38.514 1.00 90.00 210 ASP A CA 1
ATOM 1789 C C . ASP A 1 210 ? 18.195 0.921 -38.752 1.00 90.00 210 ASP A C 1
ATOM 1791 O O . ASP A 1 210 ? 18.755 0.725 -39.833 1.00 90.00 210 ASP A O 1
ATOM 1795 N N . TRP A 1 211 ? 18.836 1.495 -37.730 1.00 92.50 211 TRP A N 1
ATOM 1796 C CA . TRP A 1 211 ? 20.239 1.881 -37.831 1.00 92.50 211 TRP A CA 1
ATOM 1797 C C . TRP A 1 211 ? 21.159 0.668 -37.986 1.00 92.50 211 TRP A C 1
ATOM 1799 O O . TRP A 1 211 ? 22.084 0.732 -38.795 1.00 92.50 211 TRP A O 1
ATOM 1809 N N . ILE A 1 212 ? 20.902 -0.424 -37.260 1.00 89.62 212 ILE A N 1
ATOM 1810 C CA . ILE A 1 212 ? 21.648 -1.683 -37.390 1.00 89.62 212 ILE A CA 1
ATOM 1811 C C . ILE A 1 212 ? 21.552 -2.192 -38.830 1.00 89.62 212 ILE A C 1
ATOM 1813 O O . ILE A 1 212 ? 22.575 -2.302 -39.501 1.00 89.62 212 ILE A O 1
ATOM 1817 N N . ARG A 1 213 ? 20.329 -2.364 -39.347 1.00 88.75 213 ARG A N 1
ATOM 1818 C CA . ARG A 1 213 ? 20.079 -2.833 -40.721 1.00 88.75 213 ARG A CA 1
ATOM 1819 C C . ARG A 1 213 ? 20.753 -1.959 -41.780 1.00 88.75 213 ARG A C 1
ATOM 1821 O O . ARG A 1 213 ? 21.278 -2.469 -42.758 1.00 88.75 213 ARG A O 1
ATOM 1828 N N . ALA A 1 214 ? 20.753 -0.640 -41.593 1.00 87.81 214 ALA A N 1
ATOM 1829 C CA . ALA A 1 214 ? 21.285 0.298 -42.581 1.00 87.81 214 ALA A CA 1
ATOM 1830 C C . ALA A 1 214 ? 22.814 0.484 -42.532 1.00 87.81 214 ALA A C 1
ATOM 1832 O O . ALA A 1 214 ? 23.369 1.187 -43.386 1.00 87.81 214 ALA A O 1
ATOM 1833 N N . ASN A 1 215 ? 23.498 -0.031 -41.505 1.00 89.50 215 ASN A N 1
ATOM 1834 C CA . ASN A 1 215 ? 24.921 0.247 -41.285 1.00 89.50 215 ASN A CA 1
ATOM 1835 C C . ASN A 1 215 ? 25.772 -0.992 -41.003 1.00 89.50 215 ASN A C 1
ATOM 1837 O O . ASN A 1 215 ? 26.984 -0.827 -40.913 1.00 89.50 215 ASN A O 1
ATOM 1841 N N . GLU A 1 216 ? 25.182 -2.182 -40.907 1.00 86.19 216 GLU A N 1
ATOM 1842 C CA . GLU A 1 216 ? 25.897 -3.437 -40.650 1.00 86.19 216 GLU A CA 1
ATOM 1843 C C . GLU A 1 216 ? 27.070 -3.669 -41.613 1.00 86.19 216 GLU A C 1
ATOM 1845 O O . GLU A 1 216 ? 28.191 -3.912 -41.172 1.00 86.19 216 GLU A O 1
ATOM 1850 N N . ASP A 1 217 ? 26.852 -3.465 -42.912 1.00 84.31 217 ASP A N 1
ATOM 1851 C CA . ASP A 1 217 ? 27.880 -3.680 -43.939 1.00 84.31 217 ASP A CA 1
ATOM 1852 C C . ASP A 1 217 ? 28.877 -2.514 -44.074 1.00 84.31 217 ASP A C 1
ATOM 1854 O O . ASP A 1 217 ? 29.768 -2.525 -44.929 1.00 84.31 217 ASP A O 1
ATOM 1858 N N . LYS A 1 218 ? 28.744 -1.455 -43.263 1.00 87.25 218 LYS A N 1
ATOM 1859 C CA . LYS A 1 218 ? 29.596 -0.264 -43.376 1.00 87.25 218 LYS A CA 1
ATOM 1860 C C . LYS A 1 218 ? 30.858 -0.389 -42.535 1.00 87.25 218 LYS A C 1
ATOM 1862 O O . LYS A 1 218 ? 30.857 -0.803 -41.376 1.00 87.25 218 LYS A O 1
ATOM 1867 N N . LYS A 1 219 ? 31.963 0.104 -43.097 1.00 79.94 219 LYS A N 1
ATOM 1868 C CA . LYS A 1 219 ? 33.255 0.170 -42.410 1.00 79.94 219 LYS A CA 1
ATOM 1869 C C . LYS A 1 219 ? 33.140 1.009 -41.129 1.00 79.94 219 LYS A C 1
ATOM 1871 O O . LYS A 1 219 ? 32.781 2.183 -41.180 1.00 79.94 219 LYS A O 1
ATOM 1876 N N . GLY A 1 220 ? 33.480 0.407 -39.989 1.00 78.81 220 GLY A N 1
ATOM 1877 C CA . GLY A 1 220 ? 33.400 1.049 -38.671 1.00 78.81 220 GLY A CA 1
ATOM 1878 C C . GLY A 1 220 ? 32.117 0.756 -37.886 1.00 78.81 220 GLY A C 1
ATOM 1879 O O . GLY A 1 220 ? 31.937 1.326 -36.809 1.00 78.81 220 GLY A O 1
ATOM 1880 N N . PHE A 1 221 ? 31.251 -0.130 -38.387 1.00 87.56 221 PHE A N 1
ATOM 1881 C CA . PHE A 1 221 ? 30.135 -0.681 -37.623 1.00 87.56 221 PHE A CA 1
ATOM 1882 C C . PHE A 1 221 ? 30.631 -1.422 -36.369 1.00 87.56 221 PHE A C 1
ATOM 1884 O O . PHE A 1 221 ? 31.630 -2.139 -36.401 1.00 87.56 221 PHE A O 1
ATOM 1891 N N . GLY A 1 222 ? 29.975 -1.188 -35.232 1.00 87.44 222 GLY A N 1
ATOM 1892 C CA . GLY A 1 222 ? 30.382 -1.746 -33.944 1.00 87.44 222 GLY A CA 1
ATOM 1893 C C . GLY A 1 222 ? 29.837 -0.958 -32.752 1.00 87.44 222 GLY A C 1
ATOM 1894 O O . GLY A 1 222 ? 29.314 0.149 -32.901 1.00 87.44 222 GLY A O 1
ATOM 1895 N N . ILE A 1 223 ? 29.991 -1.511 -31.543 1.00 86.06 223 ILE A N 1
ATOM 1896 C CA . ILE A 1 223 ? 29.390 -0.962 -30.311 1.00 86.06 223 ILE A CA 1
ATOM 1897 C C . ILE A 1 223 ? 29.765 0.507 -30.063 1.00 86.06 223 ILE A C 1
ATOM 1899 O O . ILE A 1 223 ? 28.945 1.301 -29.611 1.00 86.06 223 ILE A O 1
ATOM 1903 N N . ARG A 1 224 ? 30.991 0.904 -30.428 1.00 84.44 224 ARG A N 1
ATOM 1904 C CA . ARG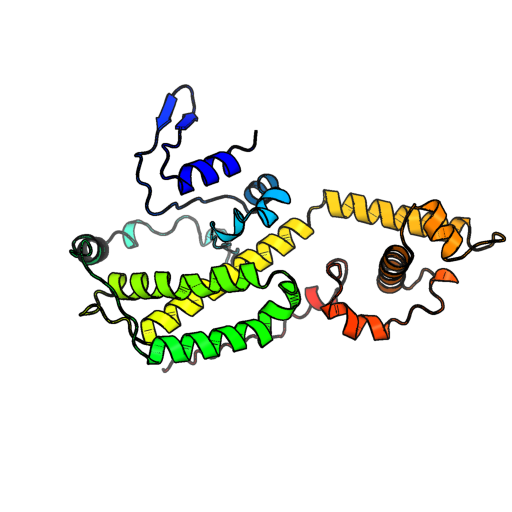 A 1 224 ? 31.477 2.288 -30.308 1.00 84.44 224 ARG A CA 1
ATOM 1905 C C . ARG A 1 224 ? 30.740 3.250 -31.243 1.00 84.44 224 ARG A C 1
ATOM 1907 O O . ARG A 1 224 ? 30.404 4.356 -30.828 1.00 84.44 224 ARG A O 1
ATOM 1914 N N . ALA A 1 225 ? 30.469 2.832 -32.480 1.00 88.19 225 ALA A N 1
ATOM 1915 C CA . ALA A 1 225 ? 29.705 3.630 -33.436 1.00 88.19 225 ALA A CA 1
ATOM 1916 C C . ALA A 1 225 ? 28.239 3.765 -33.000 1.00 88.19 225 ALA A C 1
ATOM 1918 O O . ALA A 1 225 ? 27.681 4.858 -33.080 1.00 88.19 225 ALA A O 1
ATOM 1919 N N . PHE A 1 226 ? 27.662 2.692 -32.452 1.00 88.81 226 PHE A N 1
ATOM 1920 C CA . PHE A 1 226 ? 26.320 2.696 -31.872 1.00 88.81 226 PHE A CA 1
ATOM 1921 C C . PHE A 1 226 ? 26.207 3.681 -30.694 1.00 88.81 226 PHE A C 1
ATOM 1923 O O . PHE A 1 226 ? 25.354 4.570 -30.710 1.00 88.81 226 PHE A O 1
ATOM 1930 N N . CYS A 1 227 ? 27.123 3.596 -29.721 1.00 88.19 227 CYS A N 1
ATOM 1931 C CA . CYS A 1 227 ? 27.158 4.499 -28.563 1.00 88.19 227 CYS A CA 1
ATOM 1932 C C . CYS A 1 227 ? 27.271 5.969 -28.990 1.00 88.19 227 CYS A C 1
ATOM 1934 O O . CYS A 1 227 ? 26.538 6.822 -28.496 1.00 88.19 227 CYS A O 1
ATOM 1936 N N . ARG A 1 228 ? 28.143 6.264 -29.965 1.00 87.75 228 ARG A N 1
ATOM 1937 C CA . ARG A 1 228 ? 28.331 7.622 -30.496 1.00 87.75 228 ARG A CA 1
ATOM 1938 C C . A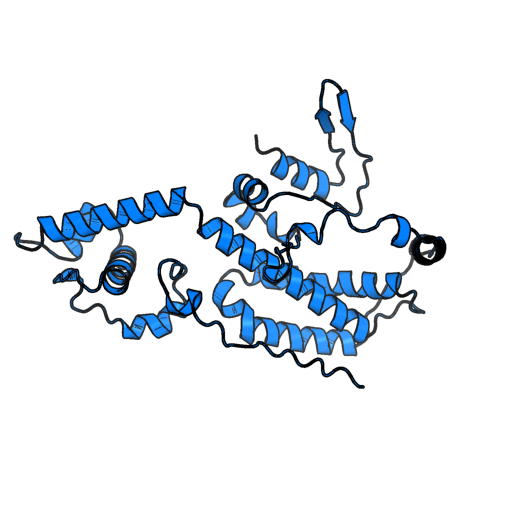RG A 1 228 ? 27.105 8.139 -31.250 1.00 87.75 228 ARG A C 1
ATOM 1940 O O . ARG A 1 228 ? 26.806 9.323 -31.161 1.00 87.75 228 ARG A O 1
ATOM 1947 N N . LYS A 1 229 ? 26.411 7.283 -32.006 1.00 91.56 229 LYS A N 1
ATOM 1948 C CA . LYS A 1 229 ? 25.231 7.678 -32.789 1.00 91.56 229 LYS A CA 1
ATOM 1949 C C . LYS A 1 229 ? 24.053 8.070 -31.900 1.00 91.56 229 LYS A C 1
ATOM 1951 O O . LYS A 1 229 ? 23.339 9.012 -32.236 1.00 91.56 229 LYS A O 1
ATOM 1956 N N . PHE A 1 230 ? 23.844 7.334 -30.814 1.00 88.69 230 PHE A N 1
ATOM 1957 C CA . PHE A 1 230 ? 22.688 7.513 -29.934 1.00 88.69 230 PHE A CA 1
ATOM 1958 C C . PHE A 1 230 ? 23.013 8.238 -28.628 1.00 88.69 230 PHE A C 1
ATOM 1960 O O . PHE A 1 230 ? 22.117 8.423 -27.809 1.00 88.69 230 PHE A O 1
ATOM 1967 N N . SER A 1 231 ? 24.264 8.672 -28.451 1.00 89.44 231 SER A N 1
ATOM 1968 C CA . SER A 1 231 ? 24.750 9.338 -27.239 1.00 89.44 231 SER A CA 1
ATOM 1969 C C . SER A 1 231 ? 24.431 8.539 -25.970 1.00 89.44 231 SER A C 1
ATOM 1971 O O . SER A 1 231 ? 23.980 9.098 -24.975 1.00 89.44 231 SER A O 1
ATOM 1973 N N . VAL A 1 232 ? 24.640 7.221 -26.029 1.00 83.44 232 VAL A N 1
ATOM 1974 C CA . VAL A 1 232 ? 24.422 6.290 -24.911 1.00 83.44 232 VAL A CA 1
ATOM 1975 C C . VAL A 1 232 ? 25.747 5.739 -24.405 1.00 83.44 232 VAL A C 1
ATOM 1977 O O . VAL A 1 232 ? 26.719 5.620 -25.156 1.00 83.44 232 VAL A O 1
ATOM 1980 N N . THR A 1 233 ? 25.783 5.381 -23.126 1.00 81.19 233 THR A N 1
ATOM 1981 C CA . THR A 1 233 ? 26.920 4.674 -22.531 1.00 81.19 233 THR A CA 1
ATOM 1982 C C . THR A 1 233 ? 27.011 3.238 -23.052 1.00 81.19 233 THR A C 1
ATOM 1984 O O . THR A 1 233 ? 26.066 2.692 -23.628 1.00 81.19 233 THR A O 1
ATOM 1987 N N . LYS A 1 234 ? 28.165 2.595 -22.841 1.00 79.19 234 LYS A N 1
ATOM 1988 C CA . LYS A 1 234 ? 28.374 1.200 -23.248 1.00 79.19 234 LYS A CA 1
ATOM 1989 C C . LYS A 1 234 ? 27.400 0.250 -22.541 1.00 79.19 234 LYS A C 1
ATOM 1991 O O . LYS A 1 234 ? 26.873 -0.647 -23.189 1.00 79.19 234 LYS A O 1
ATOM 1996 N N . ASP A 1 235 ? 27.126 0.479 -21.260 1.00 71.56 235 ASP A N 1
ATOM 1997 C CA . ASP A 1 235 ? 26.243 -0.379 -20.463 1.00 71.56 235 ASP A CA 1
ATOM 1998 C C . ASP A 1 235 ? 24.778 -0.233 -20.899 1.00 71.56 235 ASP A C 1
ATOM 2000 O O . ASP A 1 235 ? 24.082 -1.227 -21.106 1.00 71.56 235 ASP A O 1
ATOM 2004 N N . GLU A 1 236 ? 24.328 0.997 -21.167 1.00 68.69 236 GLU A N 1
ATOM 2005 C CA . GLU A 1 236 ? 22.999 1.262 -21.738 1.00 68.69 236 GLU A CA 1
ATOM 2006 C C . GLU A 1 236 ? 22.839 0.667 -23.144 1.00 68.69 236 GLU A C 1
ATOM 2008 O O . GLU A 1 236 ? 21.765 0.165 -23.497 1.00 68.69 236 GLU A O 1
ATOM 2013 N N . ALA A 1 237 ? 23.902 0.710 -23.956 1.00 79.31 237 ALA A N 1
ATOM 2014 C CA . ALA A 1 237 ? 23.921 0.096 -25.277 1.00 79.31 237 ALA A CA 1
ATOM 2015 C C . ALA A 1 237 ? 23.811 -1.429 -25.188 1.00 79.31 237 ALA A C 1
ATOM 2017 O O . ALA A 1 237 ? 22.995 -2.014 -25.896 1.00 79.31 237 ALA A O 1
ATOM 2018 N N . ILE A 1 238 ? 24.574 -2.068 -24.296 1.00 80.44 238 ILE A N 1
ATOM 2019 C CA . ILE A 1 238 ? 24.513 -3.519 -24.074 1.00 80.44 238 ILE A CA 1
ATOM 2020 C C . ILE A 1 238 ? 23.120 -3.927 -23.592 1.00 80.44 238 ILE A C 1
ATOM 2022 O O . ILE A 1 238 ? 22.544 -4.859 -24.150 1.00 80.44 238 ILE A O 1
ATOM 2026 N N . SER A 1 239 ? 22.544 -3.207 -22.625 1.00 72.31 239 SER A N 1
ATOM 2027 C CA . SER A 1 239 ? 21.182 -3.462 -22.141 1.00 72.31 239 SER A CA 1
ATOM 2028 C C . SER A 1 239 ? 20.157 -3.384 -23.282 1.00 72.31 239 SER A C 1
ATOM 2030 O O . SER A 1 239 ? 19.401 -4.329 -23.500 1.00 72.31 239 SER A O 1
ATOM 2032 N N . SER A 1 240 ? 20.208 -2.321 -24.092 1.00 77.50 240 SER A N 1
ATOM 2033 C CA . SER A 1 240 ? 19.284 -2.126 -25.219 1.00 77.50 240 SER A CA 1
ATOM 2034 C C . SER A 1 240 ? 19.436 -3.195 -26.312 1.00 77.50 240 SER A C 1
ATOM 2036 O O . SER A 1 240 ? 18.442 -3.715 -26.815 1.00 77.50 240 SER A O 1
ATOM 2038 N N . LEU A 1 241 ? 20.673 -3.539 -26.687 1.00 82.69 241 LEU A N 1
ATOM 2039 C CA . LEU A 1 241 ? 20.958 -4.561 -27.703 1.00 82.69 241 LEU A CA 1
ATOM 2040 C C . LEU A 1 241 ? 20.572 -5.965 -27.226 1.00 82.69 241 LEU A C 1
ATOM 2042 O O . LEU A 1 241 ? 20.125 -6.782 -28.029 1.00 82.69 241 LEU A O 1
ATOM 2046 N N . THR A 1 242 ? 20.696 -6.231 -25.925 1.00 76.38 242 THR A N 1
ATOM 2047 C CA . THR A 1 242 ? 20.246 -7.485 -25.311 1.00 76.38 242 THR A CA 1
ATOM 2048 C C . THR A 1 242 ? 18.733 -7.630 -25.429 1.00 76.38 242 THR A C 1
ATOM 2050 O O . THR A 1 242 ? 18.270 -8.658 -25.917 1.00 76.38 242 THR A O 1
ATOM 2053 N N . SER A 1 243 ? 17.963 -6.590 -25.087 1.00 69.88 243 SER A N 1
ATOM 2054 C CA . SER A 1 243 ? 16.506 -6.597 -25.272 1.00 69.88 243 SER A CA 1
ATOM 2055 C C . SER A 1 243 ? 16.120 -6.818 -26.739 1.00 69.88 243 SER A C 1
ATOM 2057 O O . SER A 1 243 ? 15.269 -7.654 -27.032 1.00 69.88 243 SER A O 1
ATOM 2059 N N . ILE A 1 244 ? 16.787 -6.152 -27.690 1.00 80.19 244 ILE A N 1
ATOM 2060 C CA . ILE A 1 244 ? 16.530 -6.373 -29.125 1.00 80.19 244 ILE A CA 1
ATOM 2061 C C . ILE A 1 244 ? 16.779 -7.839 -29.510 1.00 80.19 244 ILE A C 1
ATOM 2063 O O . ILE A 1 244 ? 15.925 -8.435 -30.163 1.00 80.19 244 ILE A O 1
ATOM 2067 N N . LYS A 1 245 ? 17.899 -8.434 -29.076 1.00 78.38 245 LYS A N 1
ATOM 2068 C CA . LYS A 1 245 ? 18.263 -9.831 -29.370 1.00 78.38 245 LYS A CA 1
ATOM 2069 C C . LYS A 1 245 ? 17.245 -10.837 -28.818 1.00 78.38 245 LYS A C 1
ATOM 2071 O O . LYS A 1 245 ? 16.960 -11.830 -29.480 1.00 78.38 245 LYS A O 1
ATOM 2076 N N . VAL A 1 246 ? 16.710 -10.589 -27.620 1.00 69.31 246 VAL A N 1
ATOM 2077 C CA . VAL A 1 246 ? 15.728 -11.469 -26.962 1.00 69.31 246 VAL A CA 1
ATOM 2078 C C . VAL A 1 246 ? 14.363 -11.395 -27.649 1.00 69.31 246 VAL A C 1
ATOM 2080 O O . VAL A 1 246 ? 13.771 -12.433 -27.933 1.00 69.31 246 VAL A O 1
ATOM 2083 N N . HIS A 1 247 ? 13.880 -10.190 -27.959 1.00 63.72 247 HIS A N 1
ATOM 2084 C CA . HIS A 1 247 ? 12.517 -9.992 -28.472 1.00 63.72 247 HIS A CA 1
ATOM 2085 C C . HIS A 1 247 ? 12.420 -10.019 -30.003 1.00 63.72 247 HIS A C 1
ATOM 2087 O O . HIS A 1 247 ? 11.330 -10.137 -30.555 1.00 63.72 247 HIS A O 1
ATOM 2093 N N . ASN A 1 248 ? 13.551 -9.950 -30.712 1.00 74.81 248 ASN A N 1
ATOM 2094 C CA . ASN A 1 248 ? 13.617 -10.039 -32.172 1.00 74.81 248 ASN A CA 1
ATOM 2095 C C . ASN A 1 248 ? 14.634 -11.113 -32.597 1.00 74.81 248 ASN A C 1
ATOM 2097 O O . ASN A 1 248 ? 15.642 -10.783 -33.224 1.00 74.81 248 ASN A O 1
ATOM 2101 N N . PRO A 1 249 ? 14.381 -12.405 -32.309 1.00 72.56 249 PRO A N 1
ATOM 2102 C CA . PRO A 1 249 ? 15.344 -13.489 -32.544 1.00 72.56 249 PRO A CA 1
ATOM 2103 C C . PRO A 1 249 ? 15.737 -13.665 -34.021 1.00 72.56 249 PRO A C 1
ATOM 2105 O O . PRO A 1 249 ? 16.778 -14.242 -34.329 1.00 72.56 249 PRO A O 1
ATOM 2108 N N . ASN A 1 250 ? 14.924 -13.145 -34.945 1.00 76.62 250 ASN A N 1
ATOM 2109 C CA . ASN A 1 250 ? 15.187 -13.180 -36.383 1.00 76.62 250 ASN A CA 1
ATOM 2110 C C . ASN A 1 250 ? 16.129 -12.062 -36.861 1.00 76.62 250 ASN A C 1
ATOM 2112 O O . ASN A 1 250 ? 16.638 -12.134 -37.979 1.00 76.62 250 ASN A O 1
ATOM 2116 N N . LEU A 1 251 ? 16.364 -11.024 -36.049 1.00 79.12 251 LEU A N 1
ATOM 2117 C CA . LEU A 1 251 ? 17.317 -9.969 -36.373 1.00 79.12 251 LEU A CA 1
ATOM 2118 C C . LEU A 1 251 ? 18.728 -10.462 -36.037 1.00 79.12 251 LEU A C 1
ATOM 2120 O O . LEU A 1 251 ? 19.105 -10.569 -34.872 1.00 79.12 251 LEU A O 1
ATOM 2124 N N . LYS A 1 252 ? 19.517 -10.764 -37.067 1.00 81.25 252 LYS A N 1
ATOM 2125 C CA . LYS A 1 252 ? 20.934 -11.109 -36.915 1.00 81.25 252 LYS A CA 1
ATOM 2126 C C . LYS A 1 252 ? 21.765 -9.841 -37.024 1.00 81.25 252 LYS A C 1
ATOM 2128 O O . LYS A 1 252 ? 21.489 -9.025 -37.893 1.00 81.25 252 LYS A O 1
ATOM 2133 N N . SER A 1 253 ? 22.746 -9.684 -36.141 1.00 85.25 253 SER A N 1
ATOM 2134 C CA . SER A 1 253 ? 23.757 -8.645 -36.285 1.00 85.25 253 SER A CA 1
ATOM 2135 C C . SER A 1 253 ? 25.040 -8.998 -35.547 1.00 85.25 253 SER A C 1
ATOM 2137 O O . SER A 1 253 ? 24.986 -9.559 -34.453 1.00 85.25 253 SER A O 1
ATOM 2139 N N . SER A 1 254 ? 26.179 -8.570 -36.092 1.00 84.38 254 SER A N 1
ATOM 2140 C CA . SER A 1 254 ? 27.490 -8.667 -35.432 1.00 84.38 254 SER A CA 1
ATOM 2141 C C . SER A 1 254 ? 27.573 -7.910 -34.097 1.00 84.38 254 SER A C 1
ATOM 2143 O O . SER A 1 254 ? 28.430 -8.198 -33.266 1.00 84.38 254 SER A O 1
ATOM 2145 N N . LEU A 1 255 ? 26.655 -6.970 -33.827 1.00 84.12 255 LEU A N 1
ATOM 2146 C CA . LEU A 1 255 ? 26.530 -6.323 -32.510 1.00 84.12 255 LEU A CA 1
ATOM 2147 C C . LEU A 1 255 ? 25.965 -7.240 -31.425 1.00 84.12 255 LEU A C 1
ATOM 2149 O O . LEU A 1 255 ? 26.102 -6.938 -30.239 1.00 84.12 255 LEU A O 1
ATOM 2153 N N . PHE A 1 256 ? 25.301 -8.323 -31.817 1.00 82.12 256 PHE A N 1
ATOM 2154 C CA . PHE A 1 256 ? 24.750 -9.302 -30.889 1.00 82.12 256 PHE A CA 1
ATOM 2155 C C . PHE A 1 256 ? 25.763 -10.391 -30.531 1.00 82.12 256 PHE A C 1
ATOM 2157 O O . PHE A 1 256 ? 25.539 -11.143 -29.571 1.00 82.12 256 PHE A O 1
ATOM 2164 N N . ASP A 1 257 ? 26.874 -10.462 -31.264 1.00 75.38 257 ASP A N 1
ATOM 2165 C CA . ASP A 1 257 ? 27.949 -11.415 -31.037 1.00 75.38 257 ASP A CA 1
ATOM 2166 C C . ASP A 1 257 ? 28.705 -11.037 -29.756 1.00 75.38 257 ASP A C 1
ATOM 2168 O O . ASP A 1 257 ? 29.133 -9.902 -29.557 1.00 75.38 257 ASP A O 1
ATOM 2172 N N . GLY A 1 258 ? 28.810 -11.986 -28.825 1.00 66.12 258 GLY A N 1
ATOM 2173 C CA . GLY A 1 258 ? 29.393 -11.756 -27.497 1.00 66.12 258 GLY A CA 1
ATOM 2174 C C . GLY A 1 258 ? 28.409 -11.291 -26.415 1.00 66.12 258 GLY A C 1
ATOM 2175 O O . GLY A 1 258 ? 28.781 -11.272 -25.244 1.00 66.12 258 GLY A O 1
ATOM 2176 N N . ILE A 1 259 ? 27.143 -10.996 -26.750 1.00 70.94 259 ILE A N 1
ATOM 2177 C CA . ILE A 1 259 ? 26.084 -10.813 -25.741 1.00 70.94 259 ILE A CA 1
ATOM 2178 C C . ILE A 1 259 ? 25.653 -12.193 -25.230 1.00 70.94 259 ILE A C 1
ATOM 2180 O O . ILE A 1 259 ? 24.946 -12.935 -25.928 1.00 70.94 259 ILE A O 1
ATOM 2184 N N . ASN A 1 260 ? 26.096 -12.540 -24.018 1.00 60.28 260 ASN A N 1
ATOM 2185 C CA . ASN A 1 260 ? 25.755 -13.795 -23.357 1.00 60.28 260 ASN A CA 1
ATOM 2186 C C . ASN A 1 260 ? 24.356 -13.713 -22.726 1.00 60.28 260 ASN A C 1
ATOM 2188 O O . ASN A 1 260 ? 24.168 -13.108 -21.674 1.00 60.28 260 ASN A O 1
ATOM 2192 N N . ILE A 1 261 ? 23.382 -14.368 -23.358 1.00 55.78 261 ILE A N 1
ATOM 2193 C CA . ILE A 1 261 ? 21.987 -14.400 -22.894 1.00 55.78 261 ILE A CA 1
ATOM 2194 C C . ILE A 1 261 ? 21.856 -15.173 -21.563 1.00 55.78 261 ILE A C 1
ATOM 2196 O O . ILE A 1 261 ? 20.934 -14.919 -20.799 1.00 55.78 261 ILE A O 1
ATOM 2200 N N . ASN A 1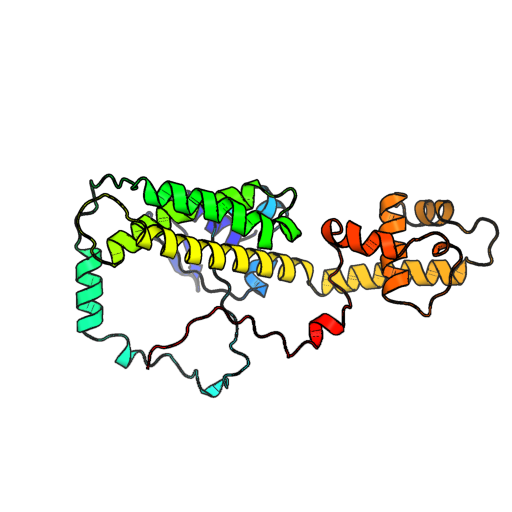 262 ? 22.796 -16.064 -21.216 1.00 46.22 262 ASN A N 1
ATOM 2201 C CA . ASN A 1 262 ? 22.743 -16.789 -19.940 1.00 46.22 262 ASN A CA 1
ATOM 2202 C C . ASN A 1 262 ? 23.096 -15.910 -18.728 1.00 46.22 262 ASN A C 1
ATOM 2204 O O . ASN A 1 262 ? 22.581 -16.176 -17.646 1.00 46.22 262 ASN A O 1
ATOM 2208 N N . ILE A 1 263 ? 23.873 -14.831 -18.907 1.00 45.38 263 ILE A N 1
ATOM 2209 C CA . ILE A 1 263 ? 24.116 -13.825 -17.850 1.00 45.38 263 ILE A CA 1
ATOM 2210 C C . ILE A 1 263 ? 22.810 -13.087 -17.511 1.00 45.38 263 ILE A C 1
ATOM 2212 O O . ILE A 1 263 ? 22.576 -12.720 -16.366 1.00 45.38 263 ILE A O 1
ATOM 2216 N N . VAL A 1 264 ? 21.888 -12.982 -18.474 1.00 45.25 264 VAL A N 1
ATOM 2217 C CA . VAL A 1 264 ? 20.576 -12.345 -18.297 1.00 45.25 264 VAL A CA 1
ATOM 2218 C C . VAL A 1 264 ? 19.684 -13.126 -17.332 1.00 45.25 264 VAL A C 1
ATOM 2220 O O . VAL A 1 264 ? 18.798 -12.526 -16.754 1.00 45.25 264 VAL A O 1
ATOM 2223 N N . LYS A 1 265 ? 19.898 -14.425 -17.069 1.00 40.94 265 LYS A N 1
ATOM 2224 C CA . LYS A 1 265 ? 19.132 -15.120 -16.012 1.00 40.94 265 LYS A CA 1
ATOM 2225 C C . LYS A 1 265 ? 19.537 -14.695 -14.598 1.00 40.94 265 LYS A C 1
ATOM 2227 O O . LYS A 1 265 ? 18.665 -14.650 -13.739 1.00 40.94 265 LYS A O 1
ATOM 2232 N N . GLU A 1 266 ? 20.807 -14.364 -14.372 1.00 36.34 266 GLU A N 1
ATOM 2233 C CA . GLU A 1 266 ? 21.299 -13.845 -13.085 1.00 36.34 266 GLU A CA 1
ATOM 2234 C C . GLU A 1 266 ? 21.127 -12.318 -12.979 1.00 36.34 266 GLU A C 1
ATOM 2236 O O . GLU A 1 266 ? 20.797 -11.809 -11.912 1.00 36.34 266 GLU A O 1
ATOM 2241 N N . ASP A 1 267 ? 21.246 -11.579 -14.089 1.00 37.31 267 ASP A N 1
ATOM 2242 C CA . ASP A 1 267 ? 20.986 -10.130 -14.143 1.00 37.31 267 ASP A CA 1
ATOM 2243 C C . ASP A 1 267 ? 19.503 -9.768 -14.350 1.00 37.31 267 ASP A C 1
ATOM 2245 O O . ASP A 1 267 ? 19.131 -8.610 -14.175 1.00 37.31 267 ASP A O 1
ATOM 2249 N N . ARG A 1 268 ? 18.619 -10.733 -14.637 1.00 36.03 268 ARG A N 1
ATOM 2250 C CA . ARG A 1 268 ? 17.149 -10.567 -14.607 1.00 36.03 268 ARG A CA 1
ATOM 2251 C C . ARG A 1 268 ? 16.645 -10.127 -13.241 1.00 36.03 268 ARG A C 1
ATOM 2253 O O . ARG A 1 268 ? 15.651 -9.418 -13.156 1.00 36.03 268 ARG A O 1
ATOM 2260 N N . GLU A 1 269 ? 17.354 -10.502 -12.180 1.00 35.34 269 GLU A N 1
ATOM 2261 C CA . GLU A 1 269 ? 17.074 -10.026 -10.824 1.00 35.34 269 GLU A CA 1
ATOM 2262 C C . GLU A 1 269 ? 17.561 -8.582 -10.584 1.00 35.34 269 GLU A C 1
ATOM 2264 O O . GLU A 1 269 ? 17.165 -7.962 -9.600 1.00 35.34 269 GLU A O 1
ATOM 2269 N N . LYS A 1 270 ? 18.389 -8.014 -11.477 1.00 32.66 270 LYS A N 1
ATOM 2270 C CA . LYS A 1 270 ? 18.941 -6.647 -11.376 1.00 32.66 270 LYS A CA 1
ATOM 2271 C C . LYS A 1 270 ? 18.429 -5.677 -12.447 1.00 32.66 270 LYS A C 1
ATOM 2273 O O . LYS A 1 270 ? 18.509 -4.463 -12.253 1.00 32.66 270 LYS A O 1
ATOM 2278 N N . ALA A 1 271 ? 17.909 -6.166 -13.570 1.00 30.45 271 ALA A N 1
ATOM 2279 C CA . ALA A 1 271 ? 17.446 -5.348 -14.682 1.00 30.45 271 ALA A CA 1
ATOM 2280 C C . ALA A 1 271 ? 15.954 -5.007 -14.542 1.00 30.45 271 ALA A C 1
ATOM 2282 O O . ALA A 1 271 ? 15.072 -5.828 -14.762 1.00 30.45 271 ALA A O 1
ATOM 2283 N N . PHE A 1 272 ? 15.672 -3.739 -14.253 1.00 32.56 272 PHE A N 1
ATOM 2284 C CA . PHE A 1 272 ? 14.337 -3.142 -14.101 1.00 32.56 272 PHE A CA 1
ATOM 2285 C C . PHE A 1 272 ? 13.478 -3.122 -15.400 1.00 32.56 272 PHE A C 1
ATOM 2287 O O . PHE A 1 272 ? 12.517 -2.362 -15.485 1.00 32.56 272 PHE A O 1
ATOM 2294 N N . TYR A 1 273 ? 13.817 -3.899 -16.440 1.00 34.34 273 TYR A N 1
ATOM 2295 C CA . TYR A 1 273 ? 13.260 -3.747 -17.797 1.00 34.34 273 TYR A CA 1
ATOM 2296 C C . TYR A 1 273 ? 12.680 -5.012 -18.462 1.00 34.34 273 TYR A C 1
ATOM 2298 O O . TYR A 1 273 ? 12.337 -4.957 -19.640 1.00 34.34 273 TYR A O 1
ATOM 2306 N N . ASP A 1 274 ? 12.442 -6.099 -17.728 1.00 34.91 274 ASP A N 1
ATOM 2307 C CA . ASP A 1 274 ? 11.800 -7.320 -18.263 1.00 34.91 274 ASP A CA 1
ATOM 2308 C C . ASP A 1 274 ? 10.249 -7.244 -18.280 1.00 34.91 274 ASP A C 1
ATOM 2310 O O . ASP A 1 274 ? 9.563 -8.129 -17.779 1.00 34.91 274 ASP A O 1
ATOM 2314 N N . ILE A 1 275 ? 9.651 -6.174 -18.832 1.00 35.34 275 ILE A N 1
ATOM 2315 C CA . ILE A 1 275 ? 8.169 -6.037 -18.901 1.00 35.34 275 ILE A CA 1
ATOM 2316 C C . ILE A 1 275 ? 7.601 -6.148 -20.326 1.00 35.34 275 ILE A C 1
ATOM 2318 O O . ILE A 1 275 ? 6.385 -6.179 -20.500 1.00 35.34 275 ILE A O 1
ATOM 2322 N N . PHE A 1 276 ? 8.428 -6.286 -21.359 1.00 35.91 276 PHE A N 1
ATOM 2323 C CA . PHE A 1 276 ? 7.911 -6.449 -22.718 1.00 35.91 276 PHE A CA 1
ATOM 2324 C C . PHE A 1 276 ? 8.253 -7.842 -23.230 1.00 35.91 276 PHE A C 1
ATOM 2326 O O . PHE A 1 276 ? 9.411 -8.144 -23.442 1.00 35.91 276 PHE A O 1
ATOM 2333 N N . ASP A 1 277 ? 7.225 -8.672 -23.393 1.00 36.34 277 ASP A N 1
ATOM 2334 C CA . ASP A 1 277 ? 7.220 -9.940 -24.134 1.00 36.34 277 ASP A CA 1
ATOM 2335 C C . ASP A 1 277 ? 7.843 -11.180 -23.460 1.00 36.34 277 ASP A C 1
ATOM 2337 O O . ASP A 1 277 ? 8.733 -11.818 -24.025 1.00 36.34 277 ASP A O 1
ATOM 2341 N N . ASP A 1 278 ? 7.283 -11.620 -22.324 1.00 34.59 278 ASP A N 1
ATOM 2342 C CA . ASP A 1 278 ? 7.223 -13.063 -22.023 1.00 34.59 278 ASP A CA 1
ATOM 2343 C C . ASP A 1 278 ? 5.789 -13.598 -22.233 1.00 34.59 278 ASP A C 1
ATOM 2345 O O . ASP A 1 278 ? 4.940 -13.479 -21.342 1.00 34.59 278 ASP A O 1
ATOM 2349 N N . PRO A 1 279 ? 5.492 -14.203 -23.398 1.00 34.34 279 PRO A N 1
ATOM 2350 C CA . PRO A 1 279 ? 4.223 -14.883 -23.646 1.00 34.34 279 PRO A CA 1
ATOM 2351 C C . PRO A 1 279 ? 3.951 -16.043 -22.676 1.00 34.34 279 PRO A C 1
ATOM 2353 O O . PRO A 1 279 ? 2.794 -16.411 -22.498 1.00 34.34 279 PRO A O 1
ATOM 2356 N N . ALA A 1 280 ? 4.973 -16.613 -22.023 1.00 35.25 280 ALA A N 1
ATOM 2357 C CA . ALA A 1 280 ? 4.794 -17.692 -21.053 1.00 35.25 280 ALA A CA 1
ATOM 2358 C C . ALA A 1 280 ? 4.223 -17.197 -19.713 1.00 35.25 280 ALA A C 1
ATOM 2360 O O . ALA A 1 280 ? 3.578 -17.968 -19.010 1.00 35.25 280 ALA A O 1
ATOM 2361 N N . LEU A 1 281 ? 4.379 -15.909 -19.378 1.00 35.22 281 LEU A N 1
ATOM 2362 C CA . LEU A 1 281 ? 3.715 -15.298 -18.216 1.00 35.22 281 LEU A CA 1
ATOM 2363 C C . LEU A 1 281 ? 2.280 -14.839 -18.517 1.00 35.22 281 LEU A C 1
ATOM 2365 O O . LEU A 1 281 ? 1.519 -14.587 -17.586 1.00 35.22 281 LEU A O 1
ATOM 2369 N N . ALA A 1 282 ? 1.894 -14.771 -19.793 1.00 31.42 282 ALA A N 1
ATOM 2370 C CA . ALA A 1 282 ? 0.519 -14.512 -20.217 1.00 31.42 282 ALA A CA 1
ATOM 2371 C C . ALA A 1 282 ? -0.322 -15.796 -20.375 1.00 31.42 282 ALA A C 1
ATOM 2373 O O . ALA A 1 282 ? -1.525 -15.695 -20.592 1.00 31.42 282 ALA A O 1
ATOM 2374 N N . LEU A 1 283 ? 0.283 -16.989 -20.267 1.00 28.30 283 LEU A N 1
ATOM 2375 C CA . LEU A 1 283 ? -0.374 -18.265 -20.593 1.00 28.30 283 LEU A CA 1
ATOM 2376 C C . LEU A 1 283 ? -0.184 -19.403 -19.576 1.00 28.30 283 LEU A C 1
ATOM 2378 O O . LEU A 1 283 ? -0.607 -20.523 -19.855 1.00 28.30 283 LEU A O 1
ATOM 2382 N N . ASP A 1 284 ? 0.379 -19.167 -18.388 1.00 27.58 284 ASP A N 1
ATOM 2383 C CA . ASP A 1 284 ? 0.448 -20.223 -17.363 1.00 27.58 284 ASP A CA 1
ATOM 2384 C C . ASP A 1 284 ? -0.822 -20.229 -16.481 1.00 27.58 284 ASP A C 1
ATOM 2386 O O . ASP A 1 284 ? -0.802 -19.904 -15.295 1.00 27.58 284 ASP A O 1
ATOM 2390 N N . GLU A 1 285 ? -1.948 -20.646 -17.076 1.00 33.16 285 GLU A N 1
ATOM 2391 C CA . GLU A 1 285 ? -3.252 -20.915 -16.431 1.00 33.16 285 GLU A CA 1
ATOM 2392 C C . GLU A 1 285 ? -3.214 -22.044 -15.370 1.00 33.16 285 GLU A C 1
ATOM 2394 O O . GLU A 1 285 ? -4.250 -22.483 -14.869 1.00 33.16 285 GLU A O 1
ATOM 2399 N N . LYS A 1 286 ? -2.041 -22.563 -14.981 1.00 27.80 286 LYS A N 1
ATOM 2400 C CA . LYS A 1 286 ? -1.935 -23.706 -14.055 1.00 27.80 286 LYS A CA 1
ATOM 2401 C C . LYS A 1 286 ? -0.808 -23.599 -13.032 1.00 27.80 286 LYS A C 1
ATOM 2403 O O . LYS A 1 286 ? -0.089 -24.565 -12.785 1.00 27.80 286 LYS A O 1
ATOM 2408 N N . LYS A 1 287 ? -0.736 -22.491 -12.293 1.00 28.53 287 LYS A N 1
ATOM 2409 C CA . LYS A 1 287 ? -0.137 -22.504 -10.944 1.00 28.53 287 LYS A CA 1
ATOM 2410 C C . LYS A 1 287 ? -1.093 -21.931 -9.914 1.00 28.53 287 LYS A C 1
ATOM 2412 O O . LYS A 1 287 ? -1.023 -20.773 -9.525 1.00 28.53 287 LYS A O 1
ATOM 2417 N N . ASN A 1 288 ? -1.953 -22.819 -9.421 1.00 25.14 288 ASN A N 1
ATOM 2418 C CA . ASN A 1 288 ? -2.648 -22.651 -8.154 1.00 25.14 288 ASN A CA 1
ATOM 2419 C C . ASN A 1 288 ? -1.640 -22.280 -7.051 1.00 25.14 288 ASN A C 1
ATOM 2421 O O . ASN A 1 288 ? -0.960 -23.154 -6.506 1.00 25.14 288 ASN A O 1
ATOM 2425 N N . LEU A 1 289 ? -1.585 -21.005 -6.668 1.00 25.09 289 LEU A N 1
ATOM 2426 C CA . LEU A 1 289 ? -1.089 -20.593 -5.357 1.00 25.09 289 LEU A CA 1
ATOM 2427 C C . LEU A 1 289 ? -2.109 -21.071 -4.314 1.00 25.09 289 LEU A C 1
ATOM 2429 O O . LEU A 1 289 ? -2.962 -20.323 -3.846 1.00 25.09 289 LEU A O 1
ATOM 2433 N N . LYS A 1 290 ? -2.038 -22.363 -3.968 1.00 23.77 290 LYS A N 1
ATOM 2434 C CA . LYS A 1 290 ? -2.731 -22.935 -2.810 1.00 23.77 290 LYS A CA 1
ATOM 2435 C C . LYS A 1 290 ? -2.104 -22.355 -1.541 1.00 23.77 290 LYS A C 1
ATOM 2437 O O . LYS A 1 290 ? -1.260 -22.987 -0.913 1.00 23.77 290 LYS A O 1
ATOM 2442 N N . PHE A 1 291 ? -2.542 -21.171 -1.128 1.00 27.06 291 PHE A N 1
ATOM 2443 C CA . PHE A 1 291 ? -2.458 -20.805 0.280 1.00 27.06 291 PHE A CA 1
ATOM 2444 C C . PHE A 1 291 ? -3.521 -21.622 1.009 1.00 27.06 291 PHE A C 1
ATOM 2446 O O . PHE A 1 291 ? -4.716 -21.367 0.898 1.00 27.06 291 PHE A O 1
ATOM 2453 N N . GLY A 1 292 ? -3.068 -22.693 1.659 1.00 28.48 292 GLY A N 1
ATOM 2454 C CA . GLY A 1 292 ? -3.916 -23.667 2.329 1.00 28.48 292 GLY A CA 1
ATOM 2455 C C . GLY A 1 292 ? -4.832 -23.031 3.372 1.00 28.48 292 GLY A C 1
ATOM 2456 O O . GLY A 1 292 ? -4.431 -22.811 4.508 1.00 28.48 292 GLY A O 1
ATOM 2457 N N . LEU A 1 293 ? -6.090 -22.834 2.994 1.00 24.80 293 LEU A N 1
ATOM 2458 C CA . LEU A 1 293 ? -7.235 -22.862 3.891 1.00 24.80 293 LEU A CA 1
ATOM 2459 C C . LEU A 1 293 ? -8.032 -24.111 3.518 1.00 24.80 293 LEU A C 1
ATOM 2461 O O . LEU A 1 293 ? -8.891 -24.079 2.641 1.00 24.80 293 LEU A O 1
ATOM 2465 N N . LYS A 1 294 ? -7.719 -25.246 4.154 1.00 25.69 294 LYS A N 1
ATOM 2466 C CA . LYS A 1 294 ? -8.692 -26.340 4.204 1.00 25.69 294 LYS A CA 1
ATOM 2467 C C . LYS A 1 294 ? -9.830 -25.848 5.094 1.00 25.69 294 LYS A C 1
ATOM 2469 O O . LYS A 1 294 ? -9.612 -25.637 6.287 1.00 25.69 294 LYS A O 1
ATOM 2474 N N . ARG A 1 295 ? -11.018 -25.645 4.519 1.00 25.88 295 ARG A N 1
ATOM 2475 C CA . ARG A 1 295 ? -12.252 -25.626 5.311 1.00 25.88 295 ARG A CA 1
ATOM 2476 C C . ARG A 1 295 ? -12.300 -26.954 6.065 1.00 25.88 295 ARG A C 1
ATOM 2478 O O . ARG A 1 295 ? -12.155 -28.006 5.447 1.00 25.88 295 ARG A O 1
ATOM 2485 N N . LYS A 1 296 ? -12.405 -26.891 7.391 1.00 29.45 296 LYS A N 1
ATOM 2486 C CA . LYS A 1 296 ? -12.919 -28.027 8.149 1.00 29.45 296 LYS A CA 1
ATOM 2487 C C . LYS A 1 296 ? -14.399 -28.120 7.789 1.00 29.45 296 LYS A C 1
ATOM 2489 O O . LYS A 1 296 ? -15.119 -27.145 8.006 1.00 29.45 296 LYS A O 1
ATOM 2494 N N . GLU A 1 297 ? -14.770 -29.217 7.145 1.00 35.84 297 GLU A N 1
ATOM 2495 C CA . GLU A 1 297 ? -16.128 -29.760 7.232 1.00 35.84 297 GLU A CA 1
ATOM 2496 C C . GLU A 1 297 ? -16.331 -30.358 8.628 1.00 35.84 297 GLU A C 1
ATOM 2498 O O . GLU A 1 297 ? -15.326 -30.852 9.204 1.00 35.84 297 GLU A O 1
#

Sequence (297 aa):
MNEIREHLLKMKDNAKLSRLSKGKELKTNPVVMTQLFINTIDSFAKHITDESMKDGLMRRYQFVLAQKDEDRDHTDFPLYDVSNIRTDAMFDKFLDVFTQDISRLNYTFSNACYKIYCVMYKRFWQQQYVKWMTGQENFYRTYMMEAWKYAVFHHIIHLKEGTEIQEDSIQWALKVVMLLLNSFERFIEYRARKPERIHAQKSKMDKYMDWIRANEDKKGFGIRAFCRKFSVTKDEAISSLTSIKVHNPNLKSSLFDGININIVKEDREKAFYDIFDDPALALDEKKNLKFGLKRKE

Organism: NCBI:txid2015348

Radius of gyration: 25.64 Å; chains: 1; bounding box: 64×57×72 Å

pLDDT: mean 73.35, std 19.14, range [23.77, 97.38]

Secondary structure (DSSP, 8-state):
--HHHHHHHHHHTTPPPEEEETTEEEE--S--S-------HHHHHHH--HHHHHSSHHHH-----PPP-TTS-GGG-S---HHHH--HHHHHHHHHHHTS--TT---EE-HHHHHHHHHHHHHHIIIIIHHHHTT-HHHHHHHHHHHHHHHHHHHHHTT-SSSEE-HHHHHHHHHHHHHHHHHHHHHHHHHHT-HHHHHHHHHHHHHHHHHHHHHTTSTT-SHHHHHHHHT--HHHHHHHHHHHHHH-TT---GGGTT--TTHHHHHTTT-TTTTS--TTTSS-TT-----------

Foldseek 3Di:
DQLVVVCLVCLVVLHWDWDDDPNDIDIDDSDDPDDDDDDDLVVVLVRCDPVCVVVCSLLVDFDFDDDDDPVDDPVVPPDDPVVVVDDVVNVVLVCQLVVDPPPDADAAEDPLLVVVLVVVLVVCCVPPVVLPCPVVVVSSVSLSVCLVVQLQVQCSSVVHDDRYRYDVSSVVSNVVSVSRVVRVVVSVLVSCPDVVVVVVLVVVLVVLLVCQVVPQPPDPDELVVSCVVVVHDSVVSLVSVLVCCVVPVVRDGPRCPPNDVVVCVVCVSVDPPPPPDDVVVVPCPDDPPCPDDDPDD